Protein AF-A0A5N5MSX7-F1 (afdb_monomer_lite)

Structure (mmCIF, N/CA/C/O backbone):
data_AF-A0A5N5MSX7-F1
#
_entry.id   AF-A0A5N5MSX7-F1
#
loop_
_atom_site.group_PDB
_atom_site.id
_atom_site.type_symbol
_atom_site.label_atom_id
_atom_site.label_alt_id
_atom_site.label_comp_id
_atom_site.label_asym_id
_atom_site.label_entity_id
_atom_site.label_seq_id
_atom_site.pdbx_PDB_ins_code
_atom_site.Cartn_x
_atom_site.Cartn_y
_atom_site.Cartn_z
_atom_site.occupancy
_atom_site.B_iso_or_equiv
_atom_site.auth_seq_id
_atom_site.auth_comp_id
_atom_site.auth_asym_id
_atom_site.auth_atom_id
_atom_site.pdbx_PDB_model_num
ATOM 1 N N . MET A 1 1 ? 14.588 5.634 -52.861 1.00 41.75 1 MET A N 1
ATOM 2 C CA . MET A 1 1 ? 14.043 6.427 -51.733 1.00 41.75 1 MET A CA 1
ATOM 3 C C . MET A 1 1 ? 14.265 5.762 -50.364 1.00 41.75 1 MET A C 1
ATOM 5 O O . MET A 1 1 ? 13.931 6.377 -49.368 1.00 41.75 1 MET A O 1
ATOM 9 N N . GLU A 1 2 ? 14.930 4.602 -50.264 1.00 46.69 2 GLU A N 1
ATOM 10 C CA . GLU A 1 2 ? 15.042 3.827 -49.005 1.00 46.69 2 GLU A CA 1
ATOM 11 C C . GLU A 1 2 ? 16.166 4.261 -48.038 1.00 46.69 2 GLU A C 1
ATOM 13 O O . GLU A 1 2 ? 16.243 3.784 -46.911 1.00 46.69 2 GLU A O 1
ATOM 18 N N . GLY A 1 3 ? 17.050 5.185 -48.434 1.00 46.41 3 GLY A N 1
ATOM 19 C CA . GLY A 1 3 ? 18.200 5.587 -47.606 1.00 46.41 3 GLY A CA 1
ATOM 20 C C . GLY A 1 3 ? 17.884 6.555 -46.455 1.00 46.41 3 GLY A C 1
ATOM 21 O O . GLY A 1 3 ? 18.676 6.658 -45.520 1.00 46.41 3 GLY A O 1
ATOM 22 N N . ARG A 1 4 ? 16.746 7.268 -46.500 1.00 47.47 4 ARG A N 1
ATOM 23 C CA . ARG A 1 4 ? 16.351 8.230 -45.447 1.00 47.47 4 ARG A CA 1
ATOM 24 C C . ARG A 1 4 ? 15.625 7.564 -44.273 1.00 47.47 4 ARG A C 1
ATOM 26 O O . ARG A 1 4 ? 15.753 8.042 -43.150 1.00 47.47 4 ARG A O 1
ATOM 33 N N . ASP A 1 5 ? 14.957 6.434 -44.499 1.00 51.75 5 ASP A N 1
ATOM 34 C CA . ASP A 1 5 ? 14.186 5.736 -43.460 1.00 51.75 5 ASP A CA 1
ATOM 35 C C . ASP A 1 5 ? 15.074 5.030 -42.423 1.00 51.75 5 ASP A C 1
ATOM 37 O O . ASP A 1 5 ? 14.766 5.020 -41.230 1.00 51.75 5 ASP A O 1
ATOM 41 N N . VAL A 1 6 ? 16.236 4.516 -42.839 1.00 53.78 6 VAL A N 1
ATOM 42 C CA . VAL A 1 6 ? 17.164 3.789 -41.947 1.00 53.78 6 VAL A CA 1
ATOM 43 C C . VAL A 1 6 ? 17.894 4.728 -40.973 1.00 53.78 6 VAL A C 1
ATOM 45 O O . VAL A 1 6 ? 18.246 4.328 -39.864 1.00 53.78 6 VAL A O 1
ATOM 48 N N . LEU A 1 7 ? 18.096 5.994 -41.355 1.00 51.59 7 LEU A N 1
ATOM 49 C CA . LEU A 1 7 ? 18.706 7.017 -40.494 1.00 51.59 7 LEU A CA 1
ATOM 50 C C . LEU A 1 7 ? 17.695 7.678 -39.545 1.00 51.59 7 LEU A C 1
ATOM 52 O O . LEU A 1 7 ? 18.095 8.154 -38.483 1.00 51.59 7 LEU A O 1
ATOM 56 N N . ASN A 1 8 ? 16.402 7.664 -39.883 1.00 57.94 8 ASN A N 1
ATOM 57 C CA . ASN A 1 8 ? 15.353 8.257 -39.052 1.00 57.94 8 ASN A CA 1
ATOM 58 C C . ASN A 1 8 ? 14.869 7.305 -37.936 1.00 57.94 8 ASN A C 1
ATOM 60 O O . ASN A 1 8 ? 14.510 7.748 -36.847 1.00 57.94 8 ASN A O 1
ATOM 64 N N . GLN A 1 9 ? 14.950 5.984 -38.143 1.00 64.31 9 GLN A N 1
ATOM 65 C CA . GLN A 1 9 ? 14.624 4.969 -37.127 1.00 64.31 9 GLN A CA 1
ATOM 66 C C . GLN A 1 9 ? 15.346 5.120 -35.770 1.00 64.31 9 GLN A C 1
ATOM 68 O O . GLN A 1 9 ? 14.672 5.063 -34.737 1.00 64.31 9 GLN A O 1
ATOM 73 N N . PRO A 1 10 ? 16.680 5.314 -35.696 1.00 66.25 10 PRO A N 1
ATOM 74 C CA . PRO A 1 10 ? 17.360 5.449 -34.411 1.00 66.25 10 PRO A CA 1
ATOM 75 C C . PRO A 1 10 ? 16.947 6.725 -33.662 1.00 66.25 10 PRO A C 1
ATOM 77 O O . PRO A 1 10 ? 16.792 6.678 -32.444 1.00 66.25 10 PRO A O 1
ATOM 80 N N . ALA A 1 11 ? 16.703 7.836 -34.363 1.00 69.12 11 ALA A N 1
ATOM 81 C CA . ALA A 1 11 ? 16.241 9.084 -33.750 1.00 69.12 11 ALA A CA 1
ATOM 82 C C . ALA A 1 11 ? 14.823 8.949 -33.165 1.00 69.12 11 ALA A C 1
ATOM 84 O O . ALA A 1 11 ? 14.576 9.363 -32.030 1.00 69.12 11 ALA A O 1
ATOM 85 N N . VAL A 1 12 ? 13.922 8.279 -33.889 1.00 77.06 12 VAL A N 1
ATOM 86 C CA . VAL A 1 12 ? 12.564 7.953 -33.417 1.00 77.06 12 VAL A CA 1
ATOM 87 C C . VAL A 1 12 ? 12.601 6.998 -32.212 1.00 77.06 12 VAL A C 1
ATOM 89 O O . VAL A 1 12 ? 11.857 7.164 -31.252 1.00 77.06 12 VAL A O 1
ATOM 92 N N . SER A 1 13 ? 13.515 6.023 -32.195 1.00 76.00 13 SER A N 1
ATOM 93 C CA . SER A 1 13 ? 13.635 5.090 -31.061 1.00 76.00 13 SER A CA 1
ATOM 94 C C . SER A 1 13 ? 14.196 5.731 -29.780 1.00 76.00 13 SER A C 1
ATOM 96 O O . SER A 1 13 ? 13.812 5.347 -28.677 1.00 76.00 13 SER A O 1
ATOM 98 N N . VAL A 1 14 ? 15.077 6.730 -29.909 1.00 80.31 14 VAL A N 1
ATOM 99 C CA . VAL A 1 14 ? 15.636 7.478 -28.768 1.00 80.31 14 VAL A CA 1
ATOM 100 C C . VAL A 1 14 ? 14.602 8.438 -28.181 1.00 80.31 14 VAL A C 1
ATOM 102 O O . VAL A 1 14 ? 14.482 8.527 -26.962 1.00 80.31 14 VAL A O 1
ATOM 105 N N . THR A 1 15 ? 13.840 9.128 -29.031 1.00 84.19 15 THR A N 1
ATOM 106 C CA . THR A 1 15 ? 12.755 10.026 -28.599 1.00 84.19 15 THR A CA 1
ATOM 107 C C . THR A 1 15 ? 11.649 9.251 -27.885 1.00 84.19 15 THR A C 1
ATOM 109 O O . THR A 1 15 ? 11.321 9.592 -26.751 1.00 84.19 15 THR A O 1
ATOM 112 N N . ALA A 1 16 ? 11.202 8.122 -28.442 1.00 83.56 16 ALA A N 1
ATOM 113 C CA . ALA A 1 16 ? 10.238 7.235 -27.785 1.00 83.56 16 ALA A CA 1
ATOM 114 C C . ALA A 1 16 ? 10.737 6.690 -26.429 1.00 83.56 16 ALA A C 1
ATOM 116 O O . ALA A 1 16 ? 9.965 6.548 -25.480 1.00 83.56 16 ALA A O 1
ATOM 117 N N . PHE A 1 17 ? 12.036 6.387 -26.302 1.00 85.75 17 PHE A N 1
ATOM 118 C CA . PHE A 1 17 ? 12.619 5.987 -25.018 1.00 85.75 17 PHE A CA 1
ATOM 119 C C . PHE A 1 17 ? 12.647 7.145 -24.010 1.00 85.75 17 PHE A C 1
ATOM 121 O O . PHE A 1 17 ? 12.367 6.934 -22.833 1.00 85.75 17 PHE A O 1
ATOM 128 N N . SER A 1 18 ? 12.948 8.365 -24.460 1.00 87.44 18 SER A N 1
ATOM 129 C CA . SER A 1 18 ? 12.928 9.561 -23.612 1.00 87.44 18 SER A CA 1
ATOM 130 C C . SER A 1 18 ? 11.527 9.852 -23.067 1.00 87.44 18 SER A C 1
ATOM 132 O O . SER A 1 18 ? 11.376 10.075 -21.868 1.00 87.44 18 SER A O 1
ATOM 134 N N . GLU A 1 19 ? 10.500 9.793 -23.919 1.00 88.50 19 GLU A N 1
ATOM 135 C CA . GLU A 1 19 ? 9.095 9.963 -23.518 1.00 88.50 19 GLU A CA 1
ATOM 136 C C . GLU A 1 19 ? 8.666 8.903 -22.495 1.00 88.50 19 GLU A C 1
ATOM 138 O O . GLU A 1 19 ? 8.005 9.206 -21.503 1.00 88.50 19 GLU A O 1
ATOM 143 N N . LEU A 1 20 ? 9.103 7.655 -22.680 1.00 87.44 20 LEU A N 1
ATOM 144 C CA . LEU A 1 20 ? 8.845 6.567 -21.739 1.00 87.44 20 LEU A CA 1
ATOM 145 C C . LEU A 1 20 ? 9.508 6.803 -20.373 1.00 87.44 20 LEU A C 1
ATOM 147 O O . LEU A 1 20 ? 8.877 6.580 -19.339 1.00 87.44 20 LEU A O 1
ATOM 151 N N . VAL A 1 21 ? 10.761 7.265 -20.348 1.00 88.31 21 VAL A N 1
ATOM 152 C CA . VAL A 1 21 ? 11.456 7.604 -19.096 1.00 88.31 21 VAL A CA 1
ATOM 153 C C . VAL A 1 21 ? 10.736 8.743 -18.370 1.00 88.31 21 VAL A C 1
ATOM 155 O O . VAL A 1 21 ? 10.503 8.628 -17.168 1.00 88.31 21 VAL A O 1
ATOM 158 N N . GLN A 1 22 ? 10.309 9.782 -19.091 1.00 89.62 22 GLN A N 1
ATOM 159 C CA . GLN A 1 22 ? 9.522 10.882 -18.521 1.00 89.62 22 GLN A CA 1
ATOM 160 C C . GLN A 1 22 ? 8.168 10.405 -17.974 1.00 89.62 22 GLN A C 1
ATOM 162 O O . GLN A 1 22 ? 7.772 10.787 -16.873 1.00 89.62 22 GLN A O 1
ATOM 167 N N . GLY A 1 23 ? 7.478 9.516 -18.693 1.00 87.38 23 GLY A N 1
ATOM 168 C CA . GLY A 1 23 ? 6.229 8.917 -18.219 1.00 87.38 23 GLY A CA 1
ATOM 169 C C . GLY A 1 23 ? 6.421 8.097 -16.939 1.00 87.38 23 GLY A C 1
ATOM 170 O O . GLY A 1 23 ? 5.603 8.16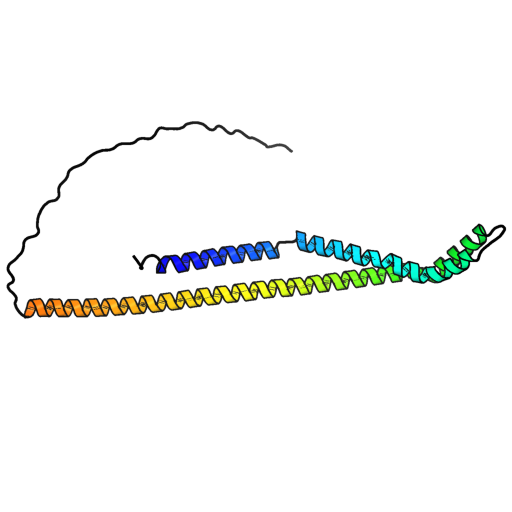4 -16.020 1.00 87.38 23 GLY A O 1
ATOM 171 N N . TYR A 1 24 ? 7.526 7.357 -16.830 1.00 86.44 24 TYR A N 1
ATOM 172 C CA . TYR A 1 24 ? 7.862 6.635 -15.604 1.00 86.44 24 TYR A CA 1
ATOM 173 C C . TYR A 1 24 ? 8.241 7.553 -14.446 1.00 86.44 24 TYR A C 1
ATOM 175 O O . TYR A 1 24 ? 7.882 7.257 -13.306 1.00 86.44 24 TYR A O 1
ATOM 183 N N . GLU A 1 25 ? 8.922 8.662 -14.720 1.00 85.56 25 GLU A N 1
ATOM 184 C CA . GLU A 1 25 ? 9.228 9.681 -13.722 1.00 85.56 25 GLU A CA 1
ATOM 185 C C . GLU A 1 25 ? 7.944 10.288 -13.144 1.00 85.56 25 GLU A C 1
ATOM 187 O O . GLU A 1 25 ? 7.752 10.260 -11.927 1.00 85.56 25 GLU A O 1
ATOM 192 N N . GLN A 1 26 ? 7.005 10.705 -13.998 1.00 85.69 26 GLN A N 1
ATOM 193 C CA . GLN A 1 26 ? 5.687 11.188 -13.567 1.00 85.69 26 GLN A CA 1
ATOM 194 C C . GLN A 1 26 ? 4.921 10.126 -12.767 1.00 85.69 26 GLN A C 1
ATOM 196 O O . GLN A 1 26 ? 4.348 10.416 -11.718 1.00 85.69 26 GLN A O 1
ATOM 201 N N . ALA A 1 27 ? 4.955 8.868 -13.211 1.00 80.81 27 ALA A N 1
ATOM 202 C CA . ALA A 1 27 ? 4.285 7.765 -12.529 1.00 80.81 27 ALA A CA 1
ATOM 203 C C . ALA A 1 27 ? 4.891 7.434 -11.150 1.00 80.81 27 ALA A C 1
ATOM 205 O O . ALA A 1 27 ? 4.187 6.909 -10.281 1.00 80.81 27 ALA A O 1
ATOM 206 N N . LEU A 1 28 ? 6.186 7.699 -10.951 1.00 79.12 28 LEU A N 1
ATOM 207 C CA . LEU A 1 28 ? 6.870 7.582 -9.660 1.00 79.12 28 LEU A CA 1
ATOM 208 C C . LEU A 1 28 ? 6.618 8.798 -8.759 1.00 79.12 28 LEU A C 1
ATOM 210 O O . LEU A 1 28 ? 6.585 8.641 -7.539 1.00 79.12 28 LEU A O 1
ATOM 214 N N . GLN A 1 29 ? 6.409 9.974 -9.352 1.00 83.88 29 GLN A N 1
ATOM 215 C CA . GLN A 1 29 ? 6.079 11.229 -8.671 1.00 83.88 29 GLN A CA 1
ATOM 216 C C . GLN A 1 29 ? 4.580 11.391 -8.366 1.00 83.88 29 GLN A C 1
ATOM 218 O O . GLN A 1 29 ? 4.178 12.418 -7.822 1.00 83.88 29 GLN A O 1
ATOM 223 N N . ASP A 1 30 ? 3.742 10.395 -8.664 1.00 83.31 30 ASP A N 1
ATOM 224 C CA . ASP A 1 30 ? 2.306 10.407 -8.361 1.00 83.31 30 ASP A CA 1
ATOM 225 C C . ASP A 1 30 ? 2.030 10.239 -6.848 1.00 83.31 30 ASP A C 1
ATOM 227 O O . ASP A 1 30 ? 1.498 9.236 -6.356 1.00 83.31 30 ASP A O 1
ATOM 231 N N . PHE A 1 31 ? 2.420 11.258 -6.079 1.00 76.44 31 PHE A N 1
ATOM 232 C CA . PHE A 1 31 ? 2.193 11.371 -4.641 1.00 76.44 31 PHE A CA 1
ATOM 233 C C . PHE A 1 31 ? 0.706 11.481 -4.302 1.00 76.44 31 PHE A C 1
ATOM 235 O O . PHE A 1 31 ? 0.293 11.084 -3.211 1.00 76.44 31 PHE A O 1
ATOM 242 N N . THR A 1 32 ? -0.108 11.989 -5.227 1.00 81.44 32 THR A N 1
ATOM 243 C CA . THR A 1 32 ? -1.555 12.134 -5.053 1.00 81.44 32 THR A CA 1
ATOM 244 C C . THR A 1 32 ? -2.218 10.771 -4.892 1.00 81.44 32 THR A C 1
ATOM 246 O O . THR A 1 32 ? -3.002 10.565 -3.963 1.00 81.44 32 THR A O 1
ATOM 249 N N . ASN A 1 33 ? -1.853 9.803 -5.732 1.00 85.00 33 ASN A N 1
ATOM 250 C CA . ASN A 1 33 ? -2.354 8.438 -5.627 1.00 85.00 33 ASN A CA 1
ATOM 251 C C . ASN A 1 33 ? -1.901 7.754 -4.327 1.00 85.00 33 ASN A C 1
ATOM 253 O O . ASN A 1 33 ? -2.721 7.189 -3.603 1.00 85.00 33 ASN A O 1
ATOM 257 N N . ILE A 1 34 ? -0.624 7.900 -3.958 1.00 84.06 34 ILE A N 1
ATOM 258 C CA . ILE A 1 34 ? -0.096 7.373 -2.687 1.00 84.06 34 ILE A CA 1
ATOM 259 C C . ILE A 1 34 ? -0.868 7.956 -1.496 1.00 84.06 34 ILE A C 1
ATOM 261 O O . ILE A 1 34 ? -1.2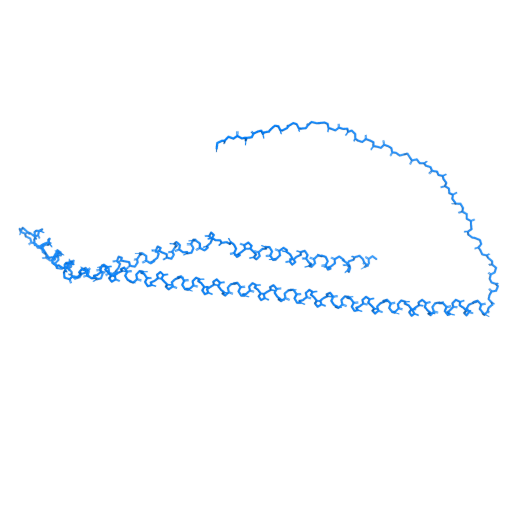95 7.217 -0.607 1.00 84.06 34 ILE A O 1
ATOM 265 N N . LYS A 1 35 ? -1.104 9.270 -1.492 1.00 88.38 35 LYS A N 1
ATOM 266 C CA . LYS A 1 35 ? -1.863 9.959 -0.446 1.00 88.38 35 LYS A CA 1
ATOM 267 C C . LYS A 1 35 ? -3.293 9.429 -0.343 1.00 88.38 35 LYS A C 1
ATOM 269 O O . LYS A 1 35 ? -3.757 9.163 0.765 1.00 88.38 35 LYS A O 1
ATOM 274 N N . ASN A 1 36 ? -3.974 9.229 -1.469 1.00 89.88 36 ASN A N 1
ATOM 275 C CA . ASN A 1 36 ? -5.332 8.684 -1.490 1.00 89.88 36 ASN A CA 1
ATOM 276 C C . ASN A 1 36 ? -5.385 7.256 -0.931 1.00 89.88 36 ASN A C 1
ATOM 278 O O . ASN A 1 36 ? -6.253 6.954 -0.110 1.00 89.88 36 ASN A O 1
ATOM 282 N N . ILE A 1 37 ? -4.419 6.407 -1.301 1.00 87.56 37 ILE A N 1
ATOM 283 C CA . ILE A 1 37 ? -4.288 5.045 -0.764 1.00 87.56 37 ILE A CA 1
ATOM 284 C C . ILE A 1 37 ? -4.094 5.085 0.755 1.00 87.56 37 ILE A C 1
ATOM 286 O O . ILE A 1 37 ? -4.768 4.354 1.478 1.00 87.56 37 ILE A O 1
ATOM 290 N N . VAL A 1 38 ? -3.207 5.949 1.258 1.00 89.56 38 VAL A N 1
ATOM 291 C CA . VAL A 1 38 ? -2.962 6.094 2.703 1.00 89.56 38 VAL A CA 1
ATOM 292 C C . VAL A 1 38 ? -4.220 6.561 3.435 1.00 89.56 38 VAL A C 1
ATOM 294 O O . VAL A 1 38 ? -4.562 5.985 4.466 1.00 89.56 38 VAL A O 1
ATOM 297 N N . LEU A 1 39 ? -4.930 7.562 2.909 1.00 91.50 39 LEU A N 1
ATOM 298 C CA . LEU A 1 39 ? -6.141 8.096 3.537 1.00 91.50 39 LEU A CA 1
ATOM 299 C C . LEU A 1 39 ? -7.260 7.056 3.621 1.00 91.50 39 LEU A C 1
ATOM 301 O O . LEU A 1 39 ? -7.893 6.923 4.671 1.00 91.50 39 LEU A O 1
ATOM 305 N N . GLU A 1 40 ? -7.505 6.299 2.551 1.00 91.00 40 GLU A N 1
ATOM 306 C CA . GLU A 1 40 ? -8.556 5.279 2.573 1.00 91.00 40 GLU A CA 1
ATOM 307 C C . GLU A 1 40 ? -8.208 4.135 3.530 1.00 91.00 40 GLU A C 1
ATOM 309 O O . GLU A 1 40 ? -9.045 3.690 4.318 1.00 91.00 40 GLU A O 1
ATOM 314 N N . ASN A 1 41 ? -6.940 3.737 3.552 1.00 88.50 41 ASN A N 1
ATOM 315 C CA . ASN A 1 41 ? -6.424 2.753 4.492 1.00 88.50 41 ASN A CA 1
ATOM 316 C C . ASN A 1 41 ? -6.549 3.218 5.950 1.00 88.50 41 ASN A C 1
ATOM 318 O O . ASN A 1 41 ? -7.026 2.466 6.800 1.00 88.50 41 ASN A O 1
ATOM 322 N N . GLN A 1 42 ? -6.201 4.471 6.255 1.00 89.94 42 GLN A N 1
ATOM 323 C CA . GLN A 1 42 ? -6.398 5.050 7.587 1.00 89.94 42 GLN A CA 1
ATOM 324 C C . GLN A 1 42 ? -7.872 5.022 8.001 1.00 89.94 42 GLN A C 1
ATOM 326 O O . GLN A 1 42 ? -8.186 4.577 9.105 1.00 89.94 42 GLN A O 1
ATOM 331 N N . ARG A 1 43 ? -8.792 5.425 7.114 1.00 93.12 43 ARG A N 1
ATOM 332 C CA . ARG A 1 43 ? -10.238 5.335 7.382 1.00 93.12 43 ARG A CA 1
ATOM 333 C C . ARG A 1 43 ? -10.668 3.901 7.666 1.00 93.12 43 ARG A C 1
ATOM 335 O O . ARG A 1 43 ? -11.402 3.671 8.625 1.00 93.12 43 ARG A O 1
ATOM 342 N N . ALA A 1 44 ? -10.207 2.942 6.866 1.00 90.62 44 ALA A N 1
ATOM 343 C CA . ALA A 1 44 ? -10.502 1.530 7.072 1.00 90.62 44 ALA A CA 1
ATOM 344 C C . ALA A 1 44 ? -9.984 1.030 8.430 1.00 90.62 44 ALA A C 1
ATOM 346 O O . ALA A 1 44 ? -10.713 0.337 9.138 1.00 90.62 44 ALA A O 1
ATOM 347 N N . ALA A 1 45 ? -8.779 1.435 8.838 1.00 91.25 45 ALA A N 1
ATOM 348 C CA . ALA A 1 45 ? -8.243 1.106 10.154 1.00 91.25 45 ALA A CA 1
ATOM 349 C C . ALA A 1 45 ? -9.077 1.735 11.282 1.00 91.25 45 ALA A C 1
ATOM 351 O O . ALA A 1 45 ? -9.436 1.035 12.224 1.00 91.25 45 ALA A O 1
ATOM 352 N N . TYR A 1 46 ? -9.472 3.008 11.176 1.00 91.88 46 TYR A N 1
ATOM 353 C CA . TYR A 1 46 ? -10.319 3.653 12.189 1.00 91.88 46 TYR A CA 1
ATOM 354 C C . TYR A 1 46 ? -11.697 2.996 12.332 1.00 91.88 46 TYR A C 1
ATOM 356 O O . TYR A 1 46 ? -12.217 2.903 13.446 1.00 91.88 46 TYR A O 1
ATOM 364 N N . ARG A 1 47 ? -12.262 2.450 11.244 1.00 94.06 47 ARG A N 1
ATOM 365 C CA . ARG A 1 47 ? -13.513 1.669 11.290 1.00 94.06 47 ARG A CA 1
ATOM 366 C C . ARG A 1 47 ? -13.404 0.399 12.146 1.00 94.06 47 ARG A C 1
ATOM 368 O O . ARG A 1 47 ? -14.437 -0.121 12.552 1.00 94.06 47 ARG A O 1
ATOM 375 N N . LEU A 1 48 ? -12.198 -0.084 12.469 1.00 91.31 48 LEU A N 1
ATOM 376 C CA . LEU A 1 48 ? -11.997 -1.239 13.356 1.00 91.31 48 LEU A CA 1
ATOM 377 C C . LEU A 1 48 ? -12.206 -0.903 14.836 1.00 91.31 48 LEU A C 1
ATOM 379 O O . LEU A 1 48 ? -12.511 -1.792 15.626 1.00 91.31 48 LEU A O 1
ATOM 383 N N . MET A 1 49 ? -12.093 0.366 15.233 1.00 91.81 49 MET A N 1
ATOM 384 C CA . MET A 1 49 ? -12.188 0.747 16.644 1.00 91.81 49 MET A CA 1
ATOM 385 C C . MET A 1 49 ? -13.575 0.442 17.233 1.00 91.81 49 MET A C 1
ATOM 387 O O . MET A 1 49 ? -13.688 -0.144 18.311 1.00 91.81 49 MET A O 1
ATOM 391 N N . GLN A 1 50 ? -14.636 0.787 16.501 1.00 92.38 50 GLN A N 1
ATOM 392 C CA . GLN A 1 50 ? -16.018 0.577 16.930 1.00 92.38 50 GLN A CA 1
ATOM 393 C C . GLN A 1 50 ? -16.379 -0.903 17.157 1.00 92.38 50 GLN A C 1
ATOM 395 O O . GLN A 1 50 ? -16.886 -1.201 18.238 1.00 92.38 50 GLN A O 1
ATOM 400 N N . PRO A 1 51 ? -16.131 -1.851 16.229 1.00 94.00 51 PRO A N 1
ATOM 401 C CA . PRO A 1 51 ? -16.464 -3.256 16.457 1.00 94.00 51 PRO A CA 1
ATOM 402 C C . PRO A 1 51 ? -15.674 -3.879 17.617 1.00 94.00 51 PRO A C 1
ATOM 404 O O . PRO A 1 51 ? -16.215 -4.730 18.322 1.00 94.00 51 PRO A O 1
ATOM 407 N N . ILE A 1 52 ? -14.438 -3.433 17.876 1.00 91.75 52 ILE A N 1
ATOM 408 C CA . ILE A 1 52 ? -13.647 -3.901 19.026 1.00 91.75 52 ILE A CA 1
ATOM 409 C C . ILE A 1 52 ? -14.304 -3.469 20.341 1.00 91.75 52 ILE A C 1
ATOM 411 O O . ILE A 1 52 ? -14.523 -4.293 21.227 1.00 91.75 52 ILE A O 1
ATOM 415 N N . ILE A 1 53 ? -14.666 -2.189 20.457 1.00 92.94 53 ILE A N 1
ATOM 416 C CA . ILE A 1 53 ? -15.328 -1.659 21.657 1.00 92.94 53 ILE A CA 1
ATOM 417 C C . ILE A 1 53 ? -16.716 -2.288 21.820 1.00 92.94 53 ILE A C 1
ATOM 419 O O . ILE A 1 53 ? -17.079 -2.713 22.916 1.00 92.94 53 ILE A O 1
ATOM 423 N N . ALA A 1 54 ? -17.479 -2.411 20.730 1.00 93.75 54 ALA A N 1
ATOM 424 C CA . ALA A 1 54 ? -18.809 -3.012 20.740 1.00 93.75 54 ALA A CA 1
ATOM 425 C C . ALA A 1 54 ? -18.781 -4.468 21.221 1.00 93.75 54 ALA A C 1
ATOM 427 O O . ALA A 1 54 ? -19.653 -4.872 21.987 1.00 93.75 54 ALA A O 1
ATOM 428 N N . ARG A 1 55 ? -17.759 -5.245 20.841 1.00 93.38 55 ARG A N 1
ATOM 429 C CA . ARG A 1 55 ? -17.580 -6.622 21.319 1.00 93.38 55 ARG A CA 1
ATOM 430 C C . ARG A 1 55 ? -17.409 -6.685 22.838 1.00 93.38 55 ARG A C 1
ATOM 432 O O . ARG A 1 55 ? -18.017 -7.539 23.476 1.00 93.38 55 ARG A O 1
ATOM 439 N N . THR A 1 56 ? -16.631 -5.771 23.414 1.00 93.50 56 THR A N 1
ATOM 440 C CA . THR A 1 56 ? -16.410 -5.694 24.870 1.00 93.50 56 THR A CA 1
ATOM 441 C C . THR A 1 56 ? -17.634 -5.160 25.620 1.00 93.50 56 THR A C 1
ATOM 443 O O . THR A 1 56 ? -17.914 -5.571 26.745 1.00 93.50 56 THR A O 1
ATOM 446 N N . MET A 1 57 ? -18.395 -4.261 24.997 1.00 94.00 57 MET A N 1
ATOM 447 C CA . MET A 1 57 ? -19.602 -3.663 25.580 1.00 94.00 57 MET A CA 1
ATOM 448 C C . MET A 1 57 ? -20.862 -4.525 25.402 1.00 94.00 57 MET A C 1
ATOM 450 O O . MET A 1 57 ? -21.836 -4.343 26.129 1.00 94.00 57 MET A O 1
ATOM 454 N N . GLY A 1 58 ? -20.860 -5.476 24.465 1.00 94.38 58 GLY A N 1
ATOM 455 C CA . GLY A 1 58 ? -22.004 -6.331 24.133 1.00 94.38 58 GLY A CA 1
ATOM 456 C C . GLY A 1 58 ? -22.698 -6.984 25.339 1.00 94.38 58 GLY A C 1
ATOM 457 O O . GLY A 1 58 ? -23.919 -6.853 25.456 1.00 94.38 58 GLY A O 1
ATOM 458 N N . PRO A 1 59 ? -21.965 -7.636 26.264 1.00 93.38 59 PRO A N 1
ATOM 459 C CA . PRO A 1 59 ? -22.562 -8.258 27.449 1.00 93.38 59 PRO A CA 1
ATOM 460 C C . PRO A 1 59 ? -23.299 -7.259 28.351 1.00 93.38 59 PRO A C 1
ATOM 462 O O . PRO A 1 59 ? -24.420 -7.520 28.788 1.00 93.38 59 PRO A O 1
ATOM 465 N N . LEU A 1 60 ? -22.718 -6.074 28.557 1.00 95.62 60 LEU A N 1
ATOM 466 C CA . LEU A 1 60 ? -23.315 -5.015 29.369 1.00 95.62 60 LEU A CA 1
ATOM 467 C C . LEU A 1 60 ? -24.639 -4.528 28.774 1.00 95.62 60 LEU A C 1
ATOM 469 O O . LEU A 1 60 ? -25.592 -4.292 29.518 1.00 95.62 60 LEU A O 1
ATOM 473 N N . TYR A 1 61 ? -24.730 -4.386 27.449 1.00 94.88 61 TYR A N 1
ATOM 474 C CA . TYR A 1 61 ? -25.983 -3.973 26.813 1.00 94.88 61 TYR A CA 1
ATOM 475 C C . TYR A 1 61 ? -27.116 -4.969 27.079 1.00 94.88 61 TYR A C 1
ATOM 477 O O . TYR A 1 61 ? -28.245 -4.540 27.316 1.00 94.88 61 TYR A O 1
ATOM 485 N N . GLN A 1 62 ? -26.830 -6.275 27.127 1.00 93.75 62 GLN A N 1
ATOM 486 C CA . GLN A 1 62 ? -27.837 -7.275 27.493 1.00 93.75 62 GLN A CA 1
ATOM 487 C C . GLN A 1 62 ? -28.294 -7.135 28.947 1.00 93.75 62 GLN A C 1
ATOM 489 O O . GLN A 1 62 ? -29.487 -7.233 29.229 1.00 93.75 62 GLN A O 1
ATOM 494 N N . GLU A 1 63 ? -27.370 -6.882 29.875 1.00 93.38 63 GLU A N 1
ATOM 495 C CA . GLU A 1 63 ? -27.721 -6.635 31.276 1.00 93.38 63 GLU A CA 1
ATOM 496 C C . GLU A 1 63 ? -28.539 -5.355 31.455 1.00 93.38 63 GLU A C 1
ATOM 498 O O . GLU A 1 63 ? -29.464 -5.327 32.266 1.00 93.38 63 GLU A O 1
ATOM 503 N N . CYS A 1 64 ? -28.221 -4.307 30.694 1.00 94.62 64 CYS A N 1
ATOM 504 C CA . CYS A 1 64 ? -28.966 -3.052 30.718 1.00 94.62 64 CYS A CA 1
ATOM 505 C C . CYS A 1 64 ? -30.363 -3.211 30.108 1.00 94.62 64 CYS A C 1
ATOM 507 O O . CYS A 1 64 ? -31.312 -2.631 30.621 1.00 94.62 64 CYS A O 1
ATOM 509 N N . ALA A 1 65 ? -30.512 -4.024 29.059 1.00 95.25 65 ALA A N 1
ATOM 510 C CA . ALA A 1 65 ? -31.806 -4.291 28.430 1.00 95.25 65 ALA A CA 1
ATOM 511 C C . ALA A 1 65 ? -32.786 -5.034 29.357 1.00 95.25 65 ALA A C 1
ATOM 513 O O . ALA A 1 65 ? -33.999 -4.897 29.212 1.00 95.25 65 ALA A O 1
ATOM 514 N N . ARG A 1 66 ? -32.273 -5.808 30.323 1.00 94.25 66 ARG A N 1
ATOM 515 C CA . ARG A 1 66 ? -33.082 -6.529 31.322 1.00 94.25 66 ARG A CA 1
ATOM 516 C C . ARG A 1 66 ? -33.496 -5.661 32.518 1.00 94.25 66 ARG A C 1
ATOM 518 O O . ARG A 1 66 ? -34.304 -6.101 33.330 1.00 94.25 66 ARG A O 1
ATOM 525 N N . GLU A 1 67 ? -32.951 -4.453 32.664 1.00 95.06 67 GLU A N 1
ATOM 526 C CA . GLU A 1 67 ? -33.261 -3.564 33.789 1.00 95.06 67 GLU A CA 1
ATOM 527 C C . GLU A 1 67 ? -34.618 -2.875 33.621 1.00 95.06 67 GLU A C 1
ATOM 529 O O . GLU A 1 67 ? -34.859 -2.166 32.646 1.00 95.06 67 GLU A O 1
ATOM 534 N N . GLN A 1 68 ? -35.499 -3.027 34.613 1.00 93.81 68 GLN A N 1
ATOM 535 C CA . GLN A 1 68 ? -36.842 -2.438 34.610 1.00 93.81 68 GLN A CA 1
ATOM 536 C C . GLN A 1 68 ? -37.233 -1.887 35.993 1.00 93.81 68 GLN A C 1
ATOM 538 O O . GLN A 1 68 ? -36.606 -2.182 37.014 1.00 93.81 68 GLN A O 1
ATOM 543 N N . GLY A 1 69 ? -38.270 -1.047 36.031 1.00 94.62 69 GLY A N 1
ATOM 544 C CA . GLY A 1 69 ? -38.840 -0.489 37.261 1.00 94.62 69 GLY A CA 1
ATOM 545 C C . GLY A 1 69 ? -38.162 0.783 37.784 1.00 94.62 69 GLY A C 1
ATOM 546 O O . GLY A 1 69 ? -37.298 1.385 37.143 1.00 94.62 69 GLY A O 1
ATOM 547 N N . ASN A 1 70 ? -38.572 1.213 38.980 1.00 93.50 70 ASN A N 1
ATOM 548 C CA . ASN A 1 70 ? -38.129 2.477 39.571 1.00 93.50 70 ASN A CA 1
ATOM 549 C C . ASN A 1 70 ? -36.606 2.521 39.753 1.00 93.50 70 ASN A C 1
ATOM 551 O O . ASN A 1 70 ? -35.987 1.554 40.200 1.00 93.50 70 ASN A O 1
ATOM 555 N N . ARG A 1 71 ? -36.003 3.677 39.444 1.00 94.62 71 ARG A N 1
ATOM 556 C CA . ARG A 1 71 ? -34.548 3.925 39.511 1.00 94.62 71 ARG A CA 1
ATOM 557 C C . ARG A 1 71 ? -33.695 3.058 38.564 1.00 94.62 71 ARG A C 1
ATOM 559 O O . ARG A 1 71 ? -32.478 3.011 38.755 1.00 94.62 71 ARG A O 1
ATOM 566 N N . SER A 1 72 ? -34.281 2.424 37.543 1.00 94.88 72 SER A N 1
ATOM 567 C CA . SER A 1 72 ? -33.552 1.651 36.518 1.00 94.88 72 SER A CA 1
ATOM 568 C C . SER A 1 72 ? -32.397 2.441 35.900 1.00 94.88 72 SER A C 1
ATOM 570 O O . SER A 1 72 ? -31.280 1.939 35.837 1.00 94.88 72 SER A O 1
ATOM 572 N N . PHE A 1 73 ? -32.613 3.721 35.581 1.00 95.00 73 PHE A N 1
ATOM 573 C CA . PHE A 1 73 ? -31.571 4.611 35.063 1.00 95.00 73 PHE A CA 1
ATOM 574 C C . PHE A 1 73 ? -30.330 4.679 35.965 1.00 95.00 73 PHE A C 1
ATOM 576 O O . PHE A 1 73 ? -29.205 4.563 35.483 1.00 95.00 73 PHE A O 1
ATOM 583 N N . LYS A 1 74 ? -30.511 4.823 37.288 1.00 96.31 74 LYS A N 1
ATOM 584 C CA . LYS A 1 74 ? -29.387 4.893 38.236 1.00 96.31 74 LYS A CA 1
ATOM 585 C C . LYS A 1 74 ? -28.613 3.574 38.259 1.00 96.31 74 LYS A C 1
ATOM 587 O O . LYS A 1 74 ? -27.387 3.604 38.261 1.00 96.31 74 LYS A O 1
ATOM 592 N N . ARG A 1 75 ? -29.315 2.435 38.234 1.00 96.00 75 ARG A N 1
ATOM 593 C CA . ARG A 1 75 ? -28.686 1.103 38.212 1.00 96.00 75 ARG A CA 1
ATOM 594 C C . ARG A 1 75 ? -27.923 0.861 36.913 1.00 96.00 75 ARG A C 1
ATOM 596 O O . ARG A 1 75 ? -26.760 0.479 36.975 1.00 96.00 75 ARG A O 1
ATOM 603 N N . ILE A 1 76 ? -28.534 1.162 35.765 1.00 95.81 76 ILE A N 1
ATOM 604 C CA . ILE A 1 76 ? -27.892 1.092 34.444 1.00 95.81 76 ILE A CA 1
ATOM 605 C C . ILE A 1 76 ? -26.628 1.953 34.436 1.00 95.81 76 ILE A C 1
ATOM 607 O O . ILE A 1 76 ? -25.555 1.460 34.105 1.00 95.81 76 ILE A O 1
ATOM 611 N N . LYS A 1 77 ? -26.720 3.214 34.879 1.00 96.62 77 LYS A N 1
ATOM 612 C CA . LYS A 1 77 ? -25.568 4.121 34.954 1.00 96.62 77 LYS A CA 1
ATOM 613 C C . LYS A 1 77 ? -24.435 3.541 35.806 1.00 96.62 77 LYS A C 1
ATOM 615 O O . LYS A 1 77 ? -23.283 3.580 35.383 1.00 96.62 77 LYS A O 1
ATOM 620 N N . THR A 1 78 ? -24.744 2.993 36.981 1.00 96.12 78 THR A N 1
ATOM 621 C CA . THR A 1 78 ? -23.741 2.353 37.844 1.00 96.12 78 THR A CA 1
ATOM 622 C C . THR A 1 78 ? -23.092 1.148 37.162 1.00 96.12 78 THR A C 1
ATOM 624 O O . THR A 1 78 ? -21.865 1.070 37.155 1.00 96.12 78 THR A O 1
ATOM 627 N N . LYS A 1 79 ? -23.879 0.262 36.533 1.00 95.75 79 LYS A N 1
ATOM 628 C CA . LYS A 1 79 ? -23.353 -0.899 35.795 1.00 95.75 79 LYS A CA 1
ATOM 629 C C . LYS A 1 79 ? -22.437 -0.479 34.651 1.00 95.75 79 LYS A C 1
ATOM 631 O O . LYS A 1 79 ? -21.343 -1.014 34.525 1.00 95.75 79 LYS A O 1
ATOM 636 N N . VAL A 1 80 ? -22.844 0.517 33.862 1.00 95.06 80 VAL A N 1
ATOM 637 C CA . VAL A 1 80 ? -22.032 1.041 32.755 1.00 95.06 80 VAL A CA 1
ATOM 638 C C . VAL A 1 80 ? -20.706 1.597 33.267 1.00 95.06 80 VAL A C 1
ATOM 640 O O . VAL A 1 80 ? -19.657 1.232 32.743 1.00 95.06 80 VAL A O 1
ATOM 643 N N . HIS A 1 81 ? -20.724 2.431 34.311 1.00 95.56 81 HIS A N 1
ATOM 644 C CA . HIS A 1 81 ? -19.490 2.975 34.885 1.00 95.56 81 HIS A CA 1
ATOM 645 C C . HIS A 1 81 ? -18.562 1.881 35.415 1.00 95.56 81 HIS A C 1
ATOM 647 O O . HIS A 1 81 ? -17.365 1.921 35.141 1.00 95.56 81 HIS A O 1
ATOM 653 N N . GLN A 1 82 ? -19.104 0.901 36.140 1.00 95.19 82 GLN A N 1
ATOM 654 C CA . GLN A 1 82 ? -18.322 -0.209 36.675 1.00 95.19 82 GLN A CA 1
ATOM 655 C C . GLN A 1 82 ? -17.720 -1.068 35.556 1.00 95.19 82 GLN A C 1
ATOM 657 O O . GLN A 1 82 ? -16.545 -1.418 35.630 1.00 95.19 82 GLN A O 1
ATOM 662 N N . HIS A 1 83 ? -18.493 -1.362 34.508 1.00 95.81 83 HIS A N 1
ATOM 663 C CA . HIS A 1 83 ? -18.047 -2.167 33.369 1.00 95.81 83 HIS A CA 1
ATOM 664 C C . HIS A 1 83 ? -16.962 -1.471 32.552 1.00 95.81 83 HIS A C 1
ATOM 666 O O . HIS A 1 83 ? -15.969 -2.092 32.187 1.00 95.81 83 HIS A O 1
ATOM 672 N N . VAL A 1 84 ? -17.115 -0.171 32.289 1.00 94.62 84 VAL A N 1
ATOM 673 C CA . VAL A 1 84 ? -16.088 0.612 31.586 1.00 94.62 84 VAL A CA 1
ATOM 674 C C . VAL A 1 84 ? -14.824 0.734 32.436 1.00 94.62 84 VAL A C 1
ATOM 676 O O . VAL A 1 84 ? -13.730 0.647 31.890 1.00 94.62 84 VAL A O 1
ATOM 679 N N . ALA A 1 85 ? -14.947 0.888 33.758 1.00 94.25 85 ALA A N 1
ATOM 680 C CA . ALA A 1 85 ? -13.793 0.923 34.653 1.00 94.25 85 ALA A CA 1
ATOM 681 C C . ALA A 1 85 ? -13.048 -0.423 34.689 1.00 94.25 85 ALA A C 1
ATOM 683 O O . ALA A 1 85 ? -11.820 -0.438 34.623 1.00 94.25 85 ALA A O 1
ATOM 684 N N . SER A 1 86 ? -13.767 -1.551 34.735 1.00 93.94 86 SER A N 1
ATOM 685 C CA . SER A 1 86 ? -13.154 -2.888 34.711 1.00 93.94 86 SER A CA 1
ATOM 686 C C . SER A 1 86 ? -12.558 -3.255 33.349 1.00 93.94 86 SER A C 1
ATOM 688 O O . SER A 1 86 ? -11.599 -4.019 33.292 1.00 93.94 86 SER A O 1
ATOM 690 N N . HIS A 1 87 ? -13.069 -2.667 32.263 1.00 93.56 87 HIS A N 1
ATOM 691 C CA . HIS A 1 87 ? -12.589 -2.875 30.894 1.00 93.56 87 HIS A CA 1
ATOM 692 C C . HIS A 1 87 ? -11.915 -1.630 30.307 1.00 93.56 87 HIS A C 1
ATOM 694 O O . HIS A 1 87 ? -11.941 -1.427 29.094 1.00 93.56 87 HIS A O 1
ATOM 700 N N . ALA A 1 88 ? -11.279 -0.791 31.130 1.00 90.25 88 ALA A N 1
ATOM 701 C CA . ALA A 1 88 ? -10.653 0.450 30.661 1.00 90.25 88 ALA A CA 1
ATOM 702 C C . ALA A 1 88 ? -9.607 0.205 29.551 1.00 90.25 88 ALA A C 1
ATOM 704 O O . ALA A 1 88 ? -9.448 1.019 28.640 1.00 90.25 88 ALA A O 1
ATOM 705 N N . SER A 1 89 ? -8.960 -0.966 29.569 1.00 93.25 89 SER A N 1
ATOM 706 C CA . SER A 1 89 ? -8.006 -1.413 28.550 1.00 93.25 89 SER A CA 1
ATOM 707 C C . SER A 1 89 ? -8.625 -1.673 27.171 1.00 93.25 89 SER A C 1
ATOM 709 O O . SER A 1 89 ? -7.878 -1.837 26.206 1.00 93.25 89 SER A O 1
ATOM 711 N N . MET A 1 90 ? -9.956 -1.688 27.021 1.00 92.56 90 MET A N 1
ATOM 712 C CA . MET A 1 90 ? -10.610 -1.917 25.726 1.00 92.56 90 MET A CA 1
ATOM 713 C C . MET A 1 90 ? -10.273 -0.826 24.707 1.00 92.56 90 MET A C 1
ATOM 715 O O . MET A 1 90 ? -10.059 -1.130 23.535 1.00 92.56 90 MET A O 1
ATOM 719 N N . TYR A 1 91 ? -10.155 0.428 25.156 1.00 91.81 91 TYR A N 1
ATOM 720 C CA . TYR A 1 91 ? -9.780 1.549 24.294 1.00 91.81 91 TYR A CA 1
ATOM 721 C C . TYR A 1 91 ? -8.323 1.447 23.860 1.00 91.81 91 TYR A C 1
ATOM 723 O O . TYR A 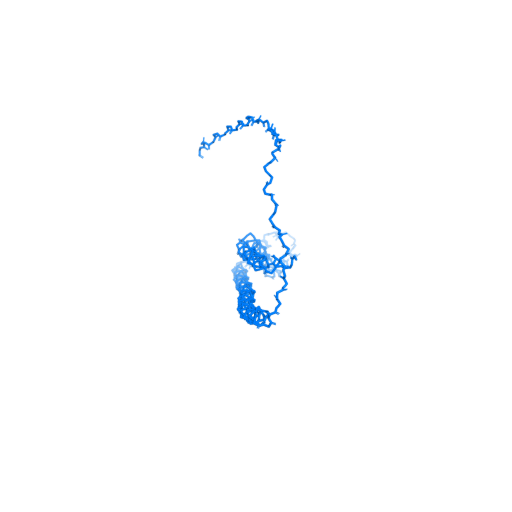1 91 ? -8.021 1.607 22.681 1.00 91.81 91 TYR A O 1
ATOM 731 N N . THR A 1 92 ? -7.429 1.110 24.791 1.00 93.88 92 THR A N 1
ATOM 732 C CA . THR A 1 92 ? -6.012 0.874 24.493 1.00 93.88 92 THR A CA 1
ATOM 733 C C . THR A 1 92 ? -5.843 -0.305 23.540 1.00 93.88 92 THR A C 1
ATOM 735 O O . THR A 1 92 ? -5.089 -0.220 22.580 1.00 93.88 92 THR A O 1
ATOM 738 N N . THR A 1 93 ? -6.595 -1.386 23.745 1.00 92.62 93 THR A N 1
ATOM 739 C CA . THR A 1 93 ? -6.585 -2.560 22.863 1.00 92.62 93 THR A CA 1
ATOM 740 C C . THR A 1 93 ? -7.062 -2.194 21.461 1.00 92.62 93 THR A C 1
ATOM 742 O O . THR A 1 93 ? -6.412 -2.553 20.480 1.00 92.62 93 THR A O 1
ATOM 745 N N . ALA A 1 94 ? -8.155 -1.433 21.353 1.00 92.69 94 ALA A N 1
ATOM 746 C CA . ALA A 1 94 ? -8.660 -0.960 20.071 1.00 92.69 94 ALA A CA 1
ATOM 747 C C . ALA A 1 94 ? -7.652 -0.041 19.362 1.00 92.69 94 ALA A C 1
ATOM 749 O O . ALA A 1 94 ? -7.383 -0.225 18.176 1.00 92.69 94 ALA A O 1
ATOM 750 N N . ALA A 1 95 ? -7.032 0.889 20.093 1.00 93.19 95 ALA A N 1
ATOM 751 C CA . ALA A 1 95 ? -5.998 1.776 19.565 1.00 93.19 95 ALA A CA 1
ATOM 752 C C . ALA A 1 95 ? -4.759 1.002 19.088 1.00 93.19 95 ALA A C 1
ATOM 754 O O . ALA A 1 95 ? -4.248 1.271 18.003 1.00 93.19 95 ALA A O 1
ATOM 755 N N . ASN A 1 96 ? -4.320 -0.006 19.845 1.00 94.00 96 ASN A N 1
ATOM 756 C CA . ASN A 1 96 ? -3.187 -0.851 19.474 1.00 94.00 96 ASN A CA 1
ATOM 757 C C . ASN A 1 96 ? -3.467 -1.652 18.196 1.00 94.00 96 ASN A C 1
ATOM 759 O O . ASN A 1 96 ? -2.588 -1.766 17.345 1.00 94.00 96 ASN A O 1
ATOM 763 N N . GLN A 1 97 ? -4.686 -2.172 18.021 1.00 92.44 97 GLN A N 1
ATOM 764 C CA . GLN A 1 97 ? -5.062 -2.869 16.786 1.00 92.44 97 GLN A CA 1
ATOM 765 C C . GLN A 1 97 ? -5.100 -1.924 15.582 1.00 92.44 97 GLN A C 1
ATOM 767 O O . GLN A 1 97 ? -4.562 -2.258 14.529 1.00 92.44 97 GLN A O 1
ATOM 772 N N . VAL A 1 98 ? -5.664 -0.722 15.743 1.00 92.62 98 VAL A N 1
ATOM 773 C CA . VAL A 1 98 ? -5.644 0.321 14.703 1.00 92.62 98 VAL A CA 1
ATOM 774 C C . VAL A 1 98 ? -4.200 0.681 14.342 1.00 92.62 98 VAL A C 1
ATOM 776 O O . VAL A 1 98 ? -3.856 0.746 13.165 1.00 92.62 98 VAL A O 1
ATOM 779 N N . GLN A 1 99 ? -3.330 0.854 15.339 1.00 92.44 99 GLN A N 1
ATOM 780 C CA . GLN A 1 99 ? -1.918 1.158 15.124 1.00 92.44 99 GLN A CA 1
ATOM 781 C C . GLN A 1 99 ? -1.191 0.020 14.399 1.00 92.44 99 GLN A C 1
ATOM 783 O O . GLN A 1 99 ? -0.437 0.292 13.466 1.00 92.44 99 GLN A O 1
ATOM 788 N N . SER A 1 100 ? -1.414 -1.237 14.805 1.00 93.25 100 SER A N 1
ATOM 789 C CA . SER A 1 100 ? -0.858 -2.411 14.115 1.00 93.25 100 SER A CA 1
ATOM 790 C C . SER A 1 100 ? -1.284 -2.412 12.657 1.00 93.25 100 SER A C 1
ATOM 792 O O . SER A 1 100 ? -0.443 -2.499 11.766 1.00 93.25 100 SER A O 1
ATOM 794 N N . ARG A 1 101 ? -2.578 -2.185 12.407 1.00 92.06 101 ARG A N 1
ATOM 795 C CA . ARG A 1 101 ? -3.117 -2.163 11.054 1.00 92.06 101 ARG A CA 1
ATOM 796 C C . ARG A 1 101 ? -2.497 -1.056 10.208 1.00 92.06 101 ARG A C 1
ATOM 798 O O . ARG A 1 101 ? -2.149 -1.294 9.059 1.00 92.06 101 ARG A O 1
ATOM 805 N N . ILE A 1 102 ? -2.320 0.142 10.766 1.00 91.06 102 ILE A N 1
ATOM 806 C CA . ILE A 1 102 ? -1.648 1.254 10.075 1.00 91.06 102 ILE A CA 1
ATOM 807 C C . ILE A 1 102 ? -0.201 0.901 9.733 1.00 91.06 102 ILE A C 1
ATOM 809 O O . ILE A 1 102 ? 0.226 1.157 8.611 1.00 91.06 102 ILE A O 1
ATOM 813 N N . LYS A 1 103 ? 0.540 0.279 10.654 1.00 92.62 103 LYS A N 1
ATOM 814 C CA . LYS A 1 103 ? 1.920 -0.157 10.394 1.00 92.62 103 LYS A CA 1
ATOM 815 C C . LYS A 1 103 ? 1.992 -1.205 9.285 1.00 92.62 103 LYS A C 1
ATOM 817 O O . LYS A 1 103 ? 2.793 -1.045 8.372 1.00 92.62 103 LYS A O 1
ATOM 822 N N . GLU A 1 104 ? 1.135 -2.222 9.332 1.00 93.00 104 GLU A N 1
ATOM 823 C CA . GLU A 1 104 ? 1.031 -3.241 8.277 1.00 93.00 104 GLU A CA 1
ATOM 824 C C . GLU A 1 104 ? 0.764 -2.600 6.912 1.00 93.00 104 GLU A C 1
ATOM 826 O O . GLU A 1 104 ? 1.472 -2.876 5.950 1.00 93.00 104 GLU A O 1
ATOM 831 N N . MET A 1 105 ? -0.194 -1.672 6.840 1.00 90.19 105 MET A N 1
ATOM 832 C CA . MET A 1 105 ? -0.538 -0.988 5.590 1.00 90.19 105 MET A CA 1
ATOM 833 C C . MET A 1 105 ? 0.616 -0.136 5.044 1.00 90.19 105 MET A C 1
ATOM 835 O O . MET A 1 105 ? 0.786 -0.046 3.829 1.00 90.19 105 MET A O 1
ATOM 839 N N . LEU A 1 106 ? 1.413 0.492 5.914 1.00 90.00 106 LEU A N 1
ATOM 840 C CA . LEU A 1 106 ? 2.595 1.249 5.493 1.00 90.00 106 LEU A CA 1
ATOM 841 C C . LEU A 1 106 ? 3.696 0.334 4.946 1.00 90.00 106 LEU A C 1
ATOM 843 O O . LEU A 1 106 ? 4.321 0.671 3.940 1.00 90.00 106 LEU A O 1
ATOM 847 N N . GLU A 1 107 ? 3.910 -0.832 5.555 1.00 93.12 107 GLU A N 1
ATOM 848 C CA . GLU A 1 107 ? 4.852 -1.825 5.029 1.00 93.12 107 GLU A CA 1
ATOM 849 C C . GLU A 1 107 ? 4.359 -2.435 3.706 1.00 93.12 107 GLU A C 1
ATOM 851 O O . GLU A 1 107 ? 5.135 -2.567 2.755 1.00 93.12 107 GLU A O 1
ATOM 856 N N . ASP A 1 108 ? 3.062 -2.716 3.574 1.00 90.88 108 ASP A N 1
ATOM 857 C CA . ASP A 1 108 ? 2.461 -3.170 2.314 1.00 90.88 108 ASP A CA 1
ATOM 858 C C . ASP A 1 108 ? 2.627 -2.124 1.202 1.00 90.88 108 ASP A C 1
ATOM 860 O O . ASP A 1 108 ? 3.014 -2.447 0.074 1.00 90.88 108 ASP A O 1
ATOM 864 N N . LEU A 1 109 ? 2.409 -0.846 1.518 1.00 90.06 109 LEU A N 1
ATOM 865 C CA . LEU A 1 109 ? 2.619 0.255 0.581 1.00 90.06 109 LEU A CA 1
ATOM 866 C C . LEU A 1 109 ? 4.089 0.361 0.162 1.00 90.06 109 LEU A C 1
ATOM 868 O O . LEU A 1 109 ? 4.384 0.437 -1.032 1.00 90.06 109 LEU A O 1
ATOM 872 N N . LYS A 1 110 ? 5.017 0.306 1.121 1.00 89.94 110 LYS A N 1
ATOM 873 C CA . LYS A 1 110 ? 6.462 0.348 0.868 1.00 89.94 110 LYS A CA 1
ATOM 874 C C . LYS A 1 110 ? 6.913 -0.809 -0.019 1.00 89.94 110 LYS A C 1
ATOM 876 O O . LYS A 1 110 ? 7.646 -0.601 -0.987 1.00 89.94 110 LYS A O 1
ATOM 881 N N . THR A 1 111 ? 6.471 -2.030 0.274 1.00 92.62 111 THR A N 1
ATOM 882 C CA . THR A 1 111 ? 6.821 -3.208 -0.532 1.00 92.62 111 THR A CA 1
ATOM 883 C C . THR A 1 111 ? 6.205 -3.144 -1.929 1.00 92.62 111 THR A C 1
ATOM 885 O O . THR A 1 111 ? 6.871 -3.493 -2.907 1.00 92.62 111 THR A O 1
ATOM 888 N N . SER A 1 112 ? 4.969 -2.656 -2.056 1.00 89.56 112 SER A N 1
ATOM 889 C CA . SER A 1 112 ? 4.310 -2.419 -3.343 1.00 89.56 112 SER A CA 1
ATOM 890 C C . SER A 1 112 ? 5.059 -1.378 -4.180 1.00 89.56 112 SER A C 1
ATOM 892 O O . SER A 1 112 ? 5.368 -1.628 -5.350 1.00 89.56 112 SER A O 1
ATOM 894 N N . GLN A 1 113 ? 5.444 -0.255 -3.568 1.00 87.12 113 GLN A N 1
ATOM 895 C CA . GLN A 1 113 ? 6.207 0.806 -4.222 1.00 87.12 113 GLN A CA 1
ATOM 896 C C . GLN A 1 113 ? 7.588 0.306 -4.655 1.00 87.12 113 GLN A C 1
ATOM 898 O O . GLN A 1 113 ? 7.957 0.481 -5.812 1.00 87.12 113 GLN A O 1
ATOM 903 N N . ALA A 1 114 ? 8.311 -0.417 -3.795 1.00 89.31 114 ALA A N 1
ATOM 904 C CA . ALA A 1 114 ? 9.600 -1.013 -4.148 1.00 89.31 114 ALA A CA 1
ATOM 905 C C . ALA A 1 114 ? 9.485 -1.994 -5.331 1.00 89.31 114 ALA A C 1
ATOM 907 O O . ALA A 1 114 ? 10.300 -1.961 -6.255 1.00 89.31 114 ALA A O 1
ATOM 908 N N . LYS A 1 115 ? 8.440 -2.837 -5.354 1.00 91.00 115 LYS A N 1
ATOM 909 C CA . LYS A 1 115 ? 8.153 -3.740 -6.484 1.00 91.00 115 LYS A CA 1
ATOM 910 C C . LYS A 1 115 ? 7.815 -2.976 -7.764 1.00 91.00 115 LYS A C 1
ATOM 912 O O . LYS A 1 115 ? 8.171 -3.431 -8.849 1.00 91.00 115 LYS A O 1
ATOM 917 N N . ARG A 1 116 ? 7.100 -1.852 -7.666 1.00 87.50 116 ARG A N 1
ATOM 918 C CA . ARG A 1 116 ? 6.787 -0.988 -8.812 1.00 87.50 116 ARG A CA 1
ATOM 919 C C . ARG A 1 116 ? 8.057 -0.343 -9.363 1.00 87.50 116 ARG A C 1
ATOM 921 O O . ARG A 1 116 ? 8.326 -0.507 -10.546 1.00 87.50 116 ARG A O 1
ATOM 928 N N . SER A 1 117 ? 8.868 0.285 -8.514 1.00 87.06 117 SER A N 1
ATOM 929 C CA . SER A 1 117 ? 10.130 0.916 -8.921 1.00 87.06 117 SER A CA 1
ATOM 930 C C . SER A 1 117 ? 11.100 -0.083 -9.544 1.00 87.06 117 SER A C 1
ATOM 932 O O . SER A 1 117 ? 11.689 0.203 -10.581 1.00 87.06 117 SER A O 1
ATOM 934 N N . LYS A 1 118 ? 11.220 -1.289 -8.970 1.00 90.56 118 LYS A N 1
ATOM 935 C CA . LYS A 1 118 ? 12.048 -2.350 -9.554 1.00 90.56 118 LYS A CA 1
ATOM 936 C C . LYS A 1 118 ? 11.573 -2.741 -10.955 1.00 90.56 118 LYS A C 1
ATOM 938 O O . LYS A 1 118 ? 12.390 -2.823 -11.860 1.00 90.56 118 LYS A O 1
ATOM 943 N N . ARG A 1 119 ? 10.262 -2.932 -11.146 1.00 90.00 119 ARG A N 1
ATOM 944 C CA . ARG A 1 119 ? 9.689 -3.259 -12.463 1.00 90.00 119 ARG A CA 1
ATOM 945 C C . ARG A 1 119 ? 9.954 -2.175 -13.501 1.00 90.00 119 ARG A C 1
ATOM 947 O O . ARG A 1 119 ? 10.309 -2.502 -14.624 1.00 90.00 119 ARG A O 1
ATOM 954 N N . ILE A 1 120 ? 9.815 -0.910 -13.112 1.00 88.56 120 ILE A N 1
ATOM 955 C CA . ILE A 1 120 ? 10.132 0.232 -13.976 1.00 88.56 120 ILE A CA 1
ATOM 956 C C . ILE A 1 120 ? 11.610 0.197 -14.377 1.00 88.56 120 ILE A C 1
ATOM 958 O O . ILE A 1 120 ? 11.933 0.299 -15.555 1.00 88.56 120 ILE A O 1
ATOM 962 N N . LEU A 1 121 ? 12.509 -0.000 -13.412 1.00 89.19 121 LEU A N 1
ATOM 963 C CA . LEU A 1 121 ? 13.945 -0.050 -13.675 1.00 89.19 121 LEU A CA 1
ATOM 964 C C . LEU A 1 121 ? 14.330 -1.232 -14.575 1.00 89.19 121 LEU A C 1
ATOM 966 O O . LEU A 1 121 ? 15.156 -1.071 -15.472 1.00 89.19 121 LEU A O 1
ATOM 970 N N . ASP A 1 122 ? 13.725 -2.400 -14.360 1.00 90.69 122 ASP A N 1
ATOM 971 C CA . ASP A 1 122 ? 13.936 -3.583 -15.195 1.00 90.69 122 ASP A CA 1
ATOM 972 C C . ASP A 1 122 ? 13.440 -3.349 -16.638 1.00 90.69 122 ASP A C 1
ATOM 974 O O . ASP A 1 122 ? 14.150 -3.706 -17.580 1.00 90.69 122 ASP A O 1
ATOM 978 N N . ASP A 1 123 ? 12.290 -2.686 -16.828 1.00 88.25 123 ASP A N 1
ATOM 979 C CA . ASP A 1 123 ? 11.767 -2.331 -18.160 1.00 88.25 123 ASP A CA 1
ATOM 980 C C . ASP A 1 123 ? 12.669 -1.319 -18.881 1.00 88.25 123 ASP A C 1
ATOM 982 O O . ASP A 1 123 ? 13.095 -1.547 -20.016 1.00 88.25 123 ASP A O 1
ATOM 986 N N . VAL A 1 124 ? 13.057 -0.240 -18.189 1.00 88.75 124 VAL A N 1
ATOM 987 C CA . VAL A 1 124 ? 13.980 0.779 -18.716 1.00 88.75 124 VAL A CA 1
ATOM 988 C C . VAL A 1 124 ? 15.314 0.143 -19.110 1.00 88.75 124 VAL A C 1
ATOM 990 O O . VAL A 1 124 ? 15.836 0.408 -20.195 1.00 88.75 124 VAL A O 1
ATOM 993 N N . LYS A 1 125 ? 15.858 -0.746 -18.271 1.00 88.31 125 LYS A N 1
ATOM 994 C CA . LYS A 1 125 ? 17.093 -1.483 -18.564 1.00 88.31 125 LYS A CA 1
ATOM 995 C C . LYS A 1 125 ? 16.938 -2.396 -19.782 1.00 88.31 125 LYS A C 1
ATOM 997 O O . LYS A 1 125 ? 17.865 -2.477 -20.591 1.00 88.31 125 LYS A O 1
ATOM 1002 N N . GLY A 1 126 ? 15.799 -3.078 -19.909 1.00 87.44 126 GLY A N 1
ATOM 1003 C CA . GLY A 1 126 ? 15.468 -3.919 -21.059 1.00 87.44 126 GLY A CA 1
ATOM 1004 C C . GLY A 1 126 ? 15.488 -3.118 -22.359 1.00 87.44 126 GLY A C 1
ATOM 1005 O O . GLY A 1 126 ? 16.298 -3.397 -23.244 1.00 87.44 126 GLY A O 1
ATOM 1006 N N . ARG A 1 127 ? 14.696 -2.044 -22.414 1.00 84.88 127 ARG A N 1
ATOM 1007 C CA . ARG A 1 127 ? 14.588 -1.160 -23.585 1.00 84.88 127 ARG A CA 1
ATOM 1008 C C . ARG A 1 127 ? 15.906 -0.476 -23.938 1.00 84.88 127 ARG A C 1
ATOM 1010 O O . ARG A 1 127 ? 16.288 -0.426 -25.105 1.00 84.88 127 ARG A O 1
ATOM 1017 N N . TYR A 1 128 ? 16.655 -0.005 -22.941 1.00 85.62 128 TYR A N 1
ATOM 1018 C CA . TYR A 1 128 ? 17.980 0.576 -23.167 1.00 85.62 128 TYR A CA 1
ATOM 1019 C C . TYR A 1 128 ? 18.961 -0.447 -23.765 1.00 85.62 128 TYR A C 1
ATOM 1021 O O . TYR A 1 128 ? 19.692 -0.144 -24.709 1.00 85.62 128 TYR A O 1
ATOM 1029 N N . SER A 1 129 ? 18.966 -1.682 -23.252 1.00 86.56 129 SER A N 1
ATOM 1030 C CA . SER A 1 129 ? 19.803 -2.769 -23.777 1.00 86.56 129 SER A CA 1
ATOM 1031 C C . SER A 1 129 ? 19.463 -3.101 -25.232 1.00 86.56 129 SER A C 1
ATOM 1033 O O . SER A 1 129 ? 20.367 -3.280 -26.053 1.00 86.56 129 SER A O 1
ATOM 1035 N N . GLU A 1 130 ? 18.176 -3.138 -25.576 1.00 86.25 130 GLU A N 1
ATOM 1036 C CA . GLU A 1 130 ? 17.700 -3.340 -26.949 1.00 86.25 130 GLU A CA 1
ATOM 1037 C C . GLU A 1 130 ? 18.154 -2.216 -27.883 1.00 86.25 130 GLU A C 1
ATOM 1039 O O . GLU A 1 130 ? 18.726 -2.492 -28.940 1.00 86.25 130 GLU A O 1
ATOM 1044 N N . LEU A 1 131 ? 18.015 -0.960 -27.457 1.00 83.94 131 LEU A N 1
ATOM 1045 C CA . LEU A 1 131 ? 18.460 0.207 -28.217 1.00 83.94 131 LEU A CA 1
ATOM 1046 C C . LEU A 1 131 ? 19.975 0.177 -28.487 1.00 83.94 131 LEU A C 1
ATOM 1048 O O . LEU A 1 131 ? 20.432 0.417 -29.608 1.00 83.94 131 LEU A O 1
ATOM 1052 N N . VAL A 1 132 ? 20.777 -0.169 -27.475 1.00 84.12 132 VAL A N 1
ATOM 1053 C CA . VAL A 1 132 ? 22.236 -0.296 -27.618 1.00 84.12 132 VAL A CA 1
ATOM 1054 C C . VAL A 1 132 ? 22.604 -1.430 -28.577 1.00 84.12 132 VAL A C 1
ATOM 1056 O O . VAL A 1 132 ? 23.515 -1.265 -29.396 1.00 84.12 132 VAL A O 1
ATOM 1059 N N . LYS A 1 133 ? 21.912 -2.575 -28.509 1.00 83.69 133 LYS A N 1
ATOM 1060 C CA . LYS A 1 133 ? 22.111 -3.687 -29.452 1.00 83.69 133 LYS A CA 1
ATOM 1061 C C . LYS A 1 133 ? 21.768 -3.264 -30.880 1.00 83.69 133 LYS A C 1
ATOM 1063 O O . LYS A 1 133 ? 22.594 -3.466 -31.768 1.00 83.69 133 LYS A O 1
ATOM 1068 N N . ALA A 1 134 ? 20.625 -2.610 -31.088 1.00 78.50 134 ALA A N 1
ATOM 1069 C CA . ALA A 1 134 ? 20.205 -2.105 -32.395 1.00 78.50 134 ALA A CA 1
ATOM 1070 C C . ALA A 1 134 ? 21.238 -1.131 -32.989 1.00 78.50 134 ALA A C 1
ATOM 1072 O O . ALA A 1 134 ? 21.650 -1.277 -34.143 1.00 78.50 134 ALA A O 1
ATOM 1073 N N . LYS A 1 135 ? 21.762 -0.204 -32.175 1.00 80.38 135 LYS A N 1
ATOM 1074 C CA . LYS A 1 135 ? 22.817 0.731 -32.598 1.00 80.38 135 LYS A CA 1
ATOM 1075 C C . LYS A 1 135 ? 24.117 0.020 -32.989 1.00 80.38 135 LYS A C 1
ATOM 1077 O O . LYS A 1 135 ? 24.746 0.394 -33.979 1.00 80.38 135 LYS A O 1
ATOM 1082 N N . LYS A 1 136 ? 24.537 -1.005 -32.237 1.00 78.88 136 LYS A N 1
ATOM 1083 C CA . LYS A 1 136 ? 25.736 -1.803 -32.562 1.00 78.88 136 LYS A CA 1
ATOM 1084 C C . LYS A 1 136 ? 25.573 -2.559 -33.882 1.00 78.88 136 LYS A C 1
ATOM 1086 O O . LYS A 1 136 ? 26.489 -2.521 -34.701 1.00 78.88 136 LYS A O 1
ATOM 1091 N N . ILE A 1 137 ? 24.413 -3.181 -34.099 1.00 78.00 137 ILE A N 1
ATOM 1092 C CA . ILE A 1 137 ? 24.090 -3.888 -35.347 1.00 78.00 137 ILE A CA 1
ATOM 1093 C C . ILE A 1 137 ? 24.136 -2.911 -36.526 1.00 78.00 137 ILE A C 1
ATOM 1095 O O . ILE A 1 137 ? 24.867 -3.155 -37.484 1.00 78.00 137 ILE A O 1
ATOM 1099 N N . SER A 1 138 ? 23.468 -1.759 -36.412 1.00 74.75 138 SER A N 1
ATOM 1100 C CA . SER A 1 138 ? 23.485 -0.712 -37.443 1.00 74.75 138 SER A CA 1
ATOM 1101 C C . SER A 1 138 ? 24.908 -0.236 -37.769 1.00 74.75 138 SER A C 1
ATOM 1103 O O . SER A 1 138 ? 25.290 -0.161 -38.938 1.00 74.75 138 SER A O 1
ATOM 1105 N N . LYS A 1 139 ? 25.753 -0.008 -36.750 1.00 79.50 139 LYS A N 1
ATOM 1106 C CA . LYS A 1 139 ? 27.161 0.369 -36.955 1.00 79.50 139 LYS A CA 1
ATOM 1107 C C . LYS A 1 139 ? 27.945 -0.708 -37.715 1.00 79.50 139 LYS A C 1
ATOM 1109 O O . LYS A 1 139 ? 28.702 -0.374 -38.624 1.00 79.50 139 LYS A O 1
ATOM 1114 N N . SER A 1 140 ? 27.776 -1.980 -37.349 1.00 76.75 140 SER A N 1
ATOM 1115 C CA . SER A 1 140 ? 28.461 -3.090 -38.025 1.00 76.75 140 SER A CA 1
ATOM 1116 C C . SER A 1 140 ? 28.019 -3.246 -39.483 1.00 76.75 140 SER A C 1
ATOM 1118 O O . SER A 1 140 ? 28.870 -3.362 -40.360 1.00 76.75 140 SER A O 1
ATOM 1120 N N . LEU A 1 141 ? 26.714 -3.131 -39.754 1.00 77.56 141 LEU A N 1
ATOM 1121 C CA . LEU A 1 141 ? 26.148 -3.219 -41.098 1.00 77.56 141 LEU A CA 1
ATOM 1122 C C . LEU A 1 141 ? 26.670 -2.094 -42.002 1.00 77.56 141 LEU A C 1
ATOM 1124 O O . LEU A 1 141 ? 27.135 -2.346 -43.113 1.00 77.56 141 LEU A O 1
ATOM 1128 N N . ASN A 1 142 ? 26.677 -0.858 -41.499 1.00 77.12 142 ASN A N 1
ATOM 1129 C CA . ASN A 1 142 ? 27.199 0.287 -42.243 1.00 77.12 142 ASN A CA 1
ATOM 1130 C C . ASN A 1 142 ? 28.697 0.143 -42.555 1.00 77.12 142 ASN A C 1
ATOM 1132 O O . ASN A 1 142 ? 29.130 0.500 -43.648 1.00 77.12 142 ASN A O 1
ATOM 1136 N N . SER A 1 143 ? 29.485 -0.437 -41.643 1.00 84.06 143 SER A N 1
ATOM 1137 C CA . SER A 1 143 ? 30.899 -0.735 -41.902 1.00 84.06 143 SER A CA 1
ATOM 1138 C C . SER A 1 143 ? 31.081 -1.800 -42.989 1.00 84.06 143 SER A C 1
ATOM 1140 O O . SER A 1 143 ? 31.954 -1.648 -43.843 1.00 84.06 143 SER A O 1
ATOM 1142 N N . THR A 1 144 ? 30.251 -2.849 -43.000 1.00 83.62 144 THR A N 1
ATOM 1143 C CA . THR A 1 144 ? 30.294 -3.870 -44.061 1.00 83.62 144 THR A CA 1
ATOM 1144 C C . THR A 1 144 ? 29.862 -3.322 -45.418 1.00 83.62 144 THR A C 1
ATOM 1146 O O . THR A 1 144 ? 30.506 -3.620 -46.418 1.00 83.62 144 THR A O 1
ATOM 1149 N N . LEU A 1 145 ? 28.837 -2.463 -45.459 1.00 81.88 145 LEU A N 1
ATOM 1150 C CA . LEU A 1 145 ? 28.408 -1.793 -46.688 1.00 81.88 145 LEU A CA 1
ATOM 1151 C C . LEU A 1 145 ? 29.478 -0.840 -47.228 1.00 81.88 145 LEU A C 1
ATOM 1153 O O . LEU A 1 145 ? 29.669 -0.782 -48.437 1.00 81.88 145 LEU A O 1
ATOM 1157 N N . GLY A 1 146 ? 30.198 -0.129 -46.354 1.00 86.62 146 GLY A N 1
ATOM 1158 C CA . GLY A 1 146 ? 31.338 0.702 -46.755 1.00 86.62 146 GLY A CA 1
ATOM 1159 C C . GLY A 1 146 ? 32.422 -0.114 -47.460 1.00 86.62 146 GLY A C 1
ATOM 1160 O O . GLY A 1 146 ? 32.816 0.222 -48.569 1.00 86.62 146 GLY A O 1
ATOM 1161 N N . ARG A 1 147 ? 32.810 -1.255 -46.876 1.00 87.31 147 ARG A N 1
ATOM 1162 C CA . ARG A 1 147 ? 33.775 -2.180 -47.497 1.00 87.31 147 ARG A CA 1
ATOM 1163 C C . ARG A 1 147 ? 33.292 -2.762 -48.823 1.00 87.31 147 ARG A C 1
ATOM 1165 O O . ARG A 1 147 ? 34.087 -2.923 -49.740 1.00 87.31 147 ARG A O 1
ATOM 1172 N N . LEU A 1 148 ? 32.008 -3.105 -48.926 1.00 87.44 148 LEU A N 1
ATOM 1173 C CA . LEU A 1 148 ? 31.436 -3.606 -50.178 1.00 87.44 148 LEU A CA 1
ATOM 1174 C C . LEU A 1 148 ? 31.454 -2.542 -51.276 1.00 87.44 148 LEU A C 1
ATOM 1176 O O . LEU A 1 148 ? 31.740 -2.881 -52.418 1.00 87.44 148 LEU A O 1
ATOM 1180 N N . ARG A 1 149 ? 31.197 -1.272 -50.938 1.00 89.56 149 ARG A N 1
ATOM 1181 C CA . ARG A 1 149 ? 31.330 -0.160 -51.889 1.00 89.56 149 ARG A CA 1
ATOM 1182 C C . ARG A 1 149 ? 32.768 0.022 -52.346 1.00 89.56 149 ARG A C 1
ATOM 1184 O O . ARG A 1 149 ? 32.988 0.060 -53.541 1.00 89.56 149 ARG A O 1
ATOM 1191 N N . GLU A 1 150 ? 33.735 0.014 -51.430 1.00 91.06 150 GLU A N 1
ATOM 1192 C CA . GLU A 1 150 ? 35.159 0.093 -51.792 1.00 91.06 150 GLU A CA 1
ATOM 1193 C C . GLU A 1 150 ? 35.588 -1.044 -52.735 1.00 91.06 150 GLU A C 1
ATOM 1195 O O . GLU A 1 150 ? 36.348 -0.824 -53.675 1.00 91.06 150 GLU A O 1
ATOM 1200 N N . LEU A 1 151 ? 35.089 -2.264 -52.507 1.00 90.12 151 LEU A N 1
ATOM 1201 C CA . LEU A 1 151 ? 35.324 -3.403 -53.398 1.00 90.12 151 LEU A CA 1
ATOM 1202 C C . LEU A 1 151 ? 34.686 -3.209 -54.777 1.00 90.12 151 LEU A C 1
ATOM 1204 O O . LEU A 1 151 ? 35.317 -3.547 -55.777 1.00 90.12 151 LEU A O 1
ATOM 1208 N N . LEU A 1 152 ? 33.458 -2.685 -54.829 1.00 89.19 152 LEU A N 1
ATOM 1209 C CA . LEU A 1 152 ? 32.778 -2.381 -56.088 1.00 89.19 152 LEU A CA 1
ATOM 1210 C C . LEU A 1 152 ? 33.506 -1.275 -56.857 1.00 89.19 152 LEU A C 1
ATOM 1212 O O . LEU A 1 152 ? 33.830 -1.477 -58.018 1.00 89.19 152 LEU A O 1
ATOM 1216 N N . ASP A 1 153 ? 33.851 -0.170 -56.194 1.00 90.25 153 ASP A N 1
ATOM 1217 C CA . ASP A 1 153 ? 34.589 0.948 -56.789 1.00 90.25 153 ASP A CA 1
ATOM 1218 C C . ASP A 1 153 ? 35.961 0.484 -57.309 1.00 90.25 153 ASP A C 1
ATOM 1220 O O . ASP A 1 153 ? 36.412 0.890 -58.380 1.00 90.25 153 ASP A O 1
ATOM 1224 N N . GLY A 1 154 ? 36.624 -0.419 -56.576 1.00 87.31 154 GLY A N 1
ATOM 1225 C CA . GLY A 1 154 ? 37.864 -1.057 -57.013 1.00 87.31 154 GLY A CA 1
ATOM 1226 C C . GLY A 1 154 ? 37.679 -1.954 -58.241 1.00 87.31 154 GLY A C 1
ATOM 1227 O O . GLY A 1 154 ? 38.514 -1.928 -59.145 1.00 87.31 154 GLY A O 1
ATOM 1228 N N . ALA A 1 155 ? 36.592 -2.728 -58.305 1.00 85.75 155 ALA A N 1
ATOM 1229 C CA . ALA A 1 155 ? 36.260 -3.540 -59.474 1.00 85.75 155 ALA A CA 1
ATOM 1230 C C . ALA A 1 155 ? 35.923 -2.664 -60.690 1.00 85.75 155 ALA A C 1
ATOM 1232 O O . ALA A 1 155 ? 36.449 -2.908 -61.775 1.00 85.75 155 ALA A O 1
ATOM 1233 N N . ASP A 1 156 ? 35.135 -1.607 -60.505 1.00 86.50 156 ASP A N 1
ATOM 1234 C CA . ASP A 1 156 ? 34.781 -0.647 -61.552 1.00 86.50 156 ASP A CA 1
ATOM 1235 C C . ASP A 1 156 ? 36.016 0.094 -62.076 1.00 86.50 156 ASP A C 1
ATOM 1237 O O . ASP A 1 156 ? 36.175 0.258 -63.286 1.00 86.50 156 ASP A O 1
ATOM 1241 N N . ALA A 1 157 ? 36.961 0.456 -61.203 1.00 83.69 157 ALA A N 1
ATOM 1242 C CA . ALA A 1 157 ? 38.241 1.030 -61.615 1.00 83.69 157 ALA A CA 1
ATOM 1243 C C . ALA A 1 157 ? 39.087 0.048 -62.449 1.00 83.69 157 ALA A C 1
ATOM 1245 O O . ALA A 1 157 ? 39.756 0.456 -63.404 1.00 83.69 157 ALA A O 1
ATOM 1246 N N . LEU A 1 158 ? 39.057 -1.250 -62.125 1.00 81.06 158 LEU A N 1
ATOM 1247 C CA . LEU A 1 158 ? 39.718 -2.285 -62.926 1.00 81.06 158 LEU A CA 1
ATOM 1248 C C . LEU A 1 158 ? 39.035 -2.468 -64.286 1.00 81.06 158 LEU A C 1
ATOM 1250 O O . LEU A 1 158 ? 39.731 -2.558 -65.297 1.00 81.06 158 LEU A O 1
ATOM 1254 N N . TYR A 1 159 ? 37.701 -2.459 -64.334 1.00 80.25 159 TYR A N 1
ATOM 1255 C CA . TYR A 1 159 ? 36.950 -2.504 -65.590 1.00 80.25 159 TYR A CA 1
ATOM 1256 C C . TYR A 1 159 ? 37.219 -1.278 -66.462 1.00 80.25 159 TYR A C 1
ATOM 1258 O O . TYR A 1 159 ? 37.503 -1.436 -67.647 1.00 80.25 159 TYR A O 1
ATOM 1266 N N . ALA A 1 160 ? 37.229 -0.075 -65.883 1.00 79.00 160 ALA A N 1
ATOM 1267 C CA . 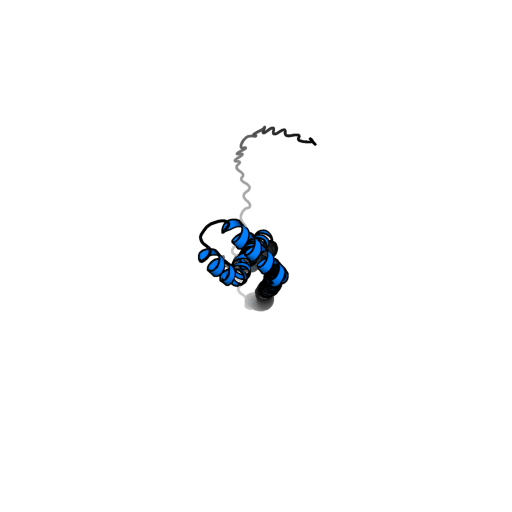ALA A 1 160 ? 37.594 1.152 -66.588 1.00 79.00 160 ALA A CA 1
ATOM 1268 C C . ALA A 1 160 ? 39.014 1.064 -67.173 1.00 79.00 160 ALA A C 1
ATOM 1270 O O . ALA A 1 160 ? 39.251 1.458 -68.312 1.00 79.00 160 ALA A O 1
ATOM 1271 N N . LYS A 1 161 ? 39.959 0.475 -66.431 1.00 80.44 161 LYS A N 1
ATOM 1272 C CA . LYS A 1 161 ? 41.335 0.273 -66.901 1.00 80.44 161 LYS A CA 1
ATOM 1273 C C . LYS A 1 161 ? 41.436 -0.743 -68.044 1.00 80.44 161 LYS A C 1
ATOM 1275 O O . LYS A 1 161 ? 42.232 -0.535 -68.955 1.00 80.44 161 LYS A O 1
ATOM 1280 N N . ILE A 1 162 ? 40.645 -1.817 -68.017 1.00 79.50 162 ILE A N 1
ATOM 1281 C CA . ILE A 1 162 ? 40.585 -2.817 -69.097 1.00 79.50 162 ILE A CA 1
ATOM 1282 C C . ILE A 1 162 ? 39.916 -2.232 -70.347 1.00 79.50 162 ILE A C 1
ATOM 1284 O O . ILE A 1 162 ? 40.414 -2.452 -71.446 1.00 79.50 162 ILE A O 1
ATOM 1288 N N . LEU A 1 163 ? 38.847 -1.444 -70.191 1.00 74.25 163 LEU A N 1
ATOM 1289 C CA . LEU A 1 163 ? 38.191 -0.732 -71.295 1.00 74.25 163 LEU A CA 1
ATOM 1290 C C . LEU A 1 163 ? 39.154 0.229 -72.006 1.00 74.25 163 LEU A C 1
ATOM 1292 O O . LEU A 1 163 ? 39.192 0.263 -73.230 1.00 74.25 163 LEU A O 1
ATOM 1296 N N . VAL A 1 164 ? 39.993 0.946 -71.253 1.00 72.75 164 VAL A N 1
ATOM 1297 C CA . VAL A 1 164 ? 41.034 1.820 -71.823 1.00 72.75 164 VAL A CA 1
ATOM 1298 C C . VAL A 1 164 ? 42.177 1.017 -72.466 1.00 72.75 164 VAL A C 1
ATOM 1300 O O . VAL A 1 164 ? 42.715 1.432 -73.488 1.00 72.75 164 VAL A O 1
ATOM 1303 N N . ALA A 1 165 ? 42.557 -0.134 -71.901 1.00 66.94 165 ALA A N 1
ATOM 1304 C CA . ALA A 1 165 ? 43.661 -0.959 -72.405 1.00 66.94 165 ALA A CA 1
ATOM 1305 C C . ALA A 1 165 ? 43.303 -1.806 -73.641 1.00 66.94 165 ALA A C 1
ATOM 1307 O O . ALA A 1 165 ? 44.193 -2.134 -74.423 1.00 66.94 165 ALA A O 1
ATOM 1308 N N . ASN A 1 166 ? 42.025 -2.149 -73.823 1.00 63.62 166 ASN A N 1
ATOM 1309 C CA . ASN A 1 166 ? 41.550 -2.971 -74.940 1.00 63.62 166 ASN A CA 1
ATOM 1310 C C . ASN A 1 166 ? 41.161 -2.167 -76.189 1.00 63.62 166 ASN A C 1
ATOM 1312 O O . ASN A 1 166 ? 40.753 -2.776 -77.171 1.00 63.62 166 ASN A O 1
ATOM 1316 N N . GLY A 1 167 ? 4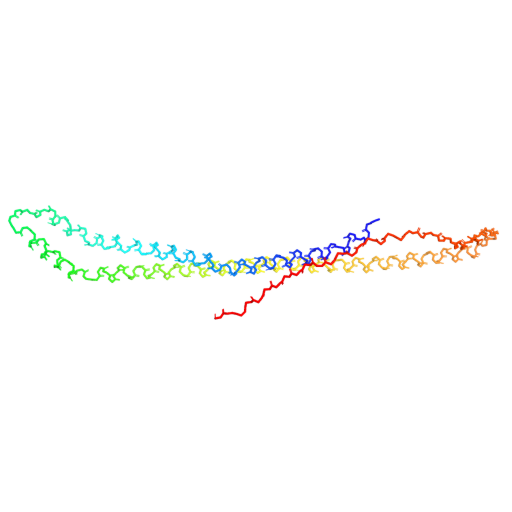1.348 -0.844 -76.179 1.00 58.88 167 GLY A N 1
ATOM 1317 C CA . GLY A 1 167 ? 41.328 -0.022 -77.385 1.00 58.88 167 GLY A CA 1
ATOM 1318 C C . GLY A 1 167 ? 39.998 -0.031 -78.131 1.00 58.88 167 GLY A C 1
ATOM 1319 O O . GLY A 1 167 ? 39.923 -0.572 -79.227 1.00 58.88 167 GLY A O 1
ATOM 1320 N N . ASP A 1 168 ? 38.998 0.662 -77.594 1.00 47.12 168 ASP A N 1
ATOM 1321 C CA . ASP A 1 168 ? 38.006 1.305 -78.452 1.00 47.12 168 ASP A CA 1
ATOM 1322 C C . ASP A 1 168 ? 38.417 2.769 -78.636 1.00 47.12 168 ASP A C 1
ATOM 1324 O O . ASP A 1 168 ? 38.210 3.617 -77.764 1.00 47.12 168 ASP A O 1
ATOM 1328 N N . GLU A 1 169 ? 38.960 3.087 -79.814 1.00 52.00 169 GLU A N 1
ATOM 1329 C CA . GLU A 1 169 ? 38.667 4.377 -80.435 1.00 52.00 169 GLU A CA 1
ATOM 1330 C C . GLU A 1 169 ? 37.166 4.410 -80.771 1.00 52.00 169 GLU A C 1
ATOM 1332 O O . GLU A 1 169 ? 36.751 4.256 -81.917 1.00 52.00 169 GLU A O 1
ATOM 1337 N N . ALA A 1 170 ? 36.324 4.612 -79.759 1.00 43.88 170 ALA A N 1
ATOM 1338 C CA . ALA A 1 170 ? 35.002 5.172 -79.972 1.00 43.88 170 ALA A CA 1
ATOM 1339 C C . ALA A 1 170 ? 35.164 6.692 -79.944 1.00 43.88 170 ALA A C 1
ATOM 1341 O O . ALA A 1 170 ? 35.244 7.323 -78.888 1.00 43.88 170 ALA A O 1
ATOM 1342 N N . ALA A 1 171 ? 35.285 7.251 -81.147 1.00 44.31 171 ALA A N 1
ATOM 1343 C CA . ALA A 1 171 ? 35.216 8.674 -81.417 1.00 44.31 171 ALA A CA 1
ATOM 1344 C C . ALA A 1 171 ? 34.061 9.341 -80.650 1.00 44.31 171 ALA A C 1
ATOM 1346 O O . ALA A 1 171 ? 32.990 8.764 -80.457 1.00 44.31 171 ALA A O 1
ATOM 1347 N N . GLY A 1 172 ? 34.322 10.569 -80.209 1.00 49.09 172 GLY A N 1
ATOM 1348 C CA . GLY A 1 172 ? 33.489 11.305 -79.274 1.00 49.09 172 GLY A CA 1
ATOM 1349 C C . GLY A 1 172 ? 32.033 11.498 -79.690 1.00 49.09 172 GLY A C 1
ATOM 1350 O O . GLY A 1 172 ? 31.698 11.685 -80.857 1.00 49.09 172 GLY A O 1
ATOM 1351 N N . ALA A 1 173 ? 31.189 11.574 -78.668 1.00 39.91 173 ALA A N 1
ATOM 1352 C CA . ALA A 1 173 ? 29.995 12.395 -78.690 1.00 39.91 173 ALA A CA 1
ATOM 1353 C C . ALA A 1 173 ? 30.170 13.469 -77.614 1.00 39.91 173 ALA A C 1
ATOM 1355 O O . ALA A 1 173 ? 30.073 13.223 -76.413 1.00 39.91 173 ALA A O 1
ATOM 1356 N N . ASP A 1 174 ? 30.532 14.640 -78.119 1.00 44.09 174 ASP A N 1
ATOM 1357 C CA . ASP A 1 174 ? 30.379 15.951 -77.517 1.00 44.09 174 ASP A CA 1
ATOM 1358 C C . ASP A 1 174 ? 29.040 16.083 -76.773 1.00 44.09 174 ASP A C 1
ATOM 1360 O O . ASP A 1 174 ? 27.971 15.881 -77.347 1.00 44.09 174 ASP A O 1
ATOM 1364 N N . CYS A 1 175 ? 29.126 16.449 -75.496 1.00 39.16 175 CYS A N 1
ATOM 1365 C CA . CYS A 1 175 ? 28.022 17.007 -74.726 1.00 39.16 175 CYS A CA 1
ATOM 1366 C C . CYS A 1 175 ? 28.534 18.235 -73.964 1.00 39.16 175 CYS A C 1
ATOM 1368 O O . CYS A 1 175 ? 28.433 18.311 -72.739 1.00 39.16 175 CYS A O 1
ATOM 1370 N N . THR A 1 176 ? 29.119 19.197 -74.675 1.00 45.94 176 THR A N 1
ATOM 1371 C CA . THR A 1 176 ? 29.099 20.583 -74.209 1.00 45.94 176 THR A CA 1
ATOM 1372 C C . THR A 1 176 ? 27.936 21.307 -74.866 1.00 45.94 176 THR A C 1
ATOM 1374 O O . THR A 1 176 ? 28.026 21.677 -76.027 1.00 45.94 176 THR A O 1
ATOM 1377 N N . ASP A 1 177 ? 26.853 21.575 -74.126 1.00 34.06 177 ASP A N 1
ATOM 1378 C CA . ASP A 1 177 ? 26.068 22.771 -74.434 1.00 34.06 177 ASP A CA 1
ATOM 1379 C C . ASP A 1 177 ? 25.294 23.351 -73.236 1.00 34.06 177 ASP A C 1
ATOM 1381 O O . ASP A 1 177 ? 24.449 22.708 -72.617 1.00 34.06 177 ASP A O 1
ATOM 1385 N N . LYS A 1 178 ? 25.607 24.631 -72.998 1.00 41.03 178 LYS A N 1
ATOM 1386 C CA . LYS A 1 178 ? 24.814 25.724 -72.411 1.00 41.03 178 LYS A CA 1
ATOM 1387 C C . LYS A 1 178 ? 24.352 25.671 -70.949 1.00 41.03 178 LYS A C 1
ATOM 1389 O O . LYS A 1 178 ? 23.241 25.281 -70.604 1.00 41.03 178 LYS A O 1
ATOM 1394 N N . GLN A 1 179 ? 25.131 26.396 -70.140 1.00 41.66 179 GLN A N 1
ATOM 1395 C CA . GLN A 1 179 ? 24.582 27.461 -69.294 1.00 41.66 179 GLN A CA 1
ATOM 1396 C C . GLN A 1 179 ? 23.565 28.300 -70.089 1.00 41.66 179 GLN A C 1
ATOM 1398 O O . GLN A 1 179 ? 23.931 28.976 -71.052 1.00 41.66 179 GLN A O 1
ATOM 1403 N N . HIS A 1 180 ? 22.308 28.307 -69.647 1.00 35.75 180 HIS A N 1
ATOM 1404 C CA . HIS A 1 180 ? 21.379 29.388 -69.951 1.00 35.75 180 HIS A CA 1
ATOM 1405 C C . HIS A 1 180 ? 21.009 30.100 -68.651 1.00 35.75 180 HIS A C 1
ATOM 1407 O O . HIS A 1 180 ? 20.346 29.557 -67.771 1.00 35.75 180 HIS A O 1
ATOM 1413 N N . VAL A 1 181 ? 21.514 31.327 -68.546 1.00 41.88 181 VAL A N 1
ATOM 1414 C CA . VAL A 1 181 ? 21.002 32.388 -67.685 1.00 41.88 181 VAL A CA 1
ATOM 1415 C C . VAL A 1 181 ? 19.655 32.822 -68.262 1.00 41.88 181 VAL A C 1
ATOM 1417 O O . VAL A 1 181 ? 19.589 33.208 -69.425 1.00 41.88 181 VAL A O 1
ATOM 1420 N N . GLY A 1 182 ? 18.601 32.784 -67.451 1.00 35.34 182 GLY A N 1
ATOM 1421 C CA . GLY A 1 182 ? 17.286 33.316 -67.801 1.00 35.34 182 GLY A CA 1
ATOM 1422 C C . GLY A 1 182 ? 16.386 33.330 -66.573 1.00 35.34 182 GLY A C 1
ATOM 1423 O O . GLY A 1 182 ? 15.855 32.298 -66.180 1.00 35.34 182 GLY A O 1
ATOM 1424 N N . GLY A 1 183 ? 16.293 34.492 -65.927 1.00 37.06 183 GLY A N 1
ATOM 1425 C CA . GLY A 1 183 ? 15.442 34.720 -64.767 1.00 37.06 183 GLY A CA 1
ATOM 1426 C C . GLY A 1 183 ? 13.964 34.918 -65.118 1.00 37.06 183 GLY A C 1
ATOM 1427 O O . GLY A 1 183 ? 13.618 35.259 -66.243 1.00 37.06 183 GLY A O 1
ATOM 1428 N N . ASN A 1 184 ? 13.125 34.726 -64.104 1.00 36.16 184 ASN A N 1
ATOM 1429 C CA . ASN A 1 184 ? 11.892 35.462 -63.802 1.00 36.16 184 ASN A CA 1
ATOM 1430 C C . ASN A 1 184 ? 11.604 35.136 -62.325 1.00 36.16 184 ASN A C 1
ATOM 1432 O O . ASN A 1 184 ? 11.530 33.967 -61.962 1.00 36.16 184 ASN A O 1
ATOM 1436 N N . VAL A 1 185 ? 11.784 36.077 -61.395 1.00 47.28 185 VAL A N 1
ATOM 1437 C CA . VAL A 1 185 ? 10.758 37.040 -60.957 1.00 47.28 185 VAL A CA 1
ATOM 1438 C C . VAL A 1 185 ? 9.430 36.329 -60.704 1.00 47.28 185 VAL A C 1
ATOM 1440 O O . VAL A 1 185 ? 8.652 36.141 -61.630 1.00 47.28 185 VAL A O 1
ATOM 1443 N N . ASP A 1 186 ? 9.171 35.983 -59.442 1.00 39.06 186 ASP A N 1
ATOM 1444 C CA . ASP A 1 186 ? 7.917 36.431 -58.847 1.00 39.06 186 ASP A CA 1
ATOM 1445 C C . ASP A 1 186 ? 8.102 36.731 -57.357 1.00 39.06 186 ASP A C 1
ATOM 1447 O O . ASP A 1 186 ? 8.599 35.927 -56.565 1.00 39.06 186 ASP A O 1
ATOM 1451 N N . GLU A 1 187 ? 7.777 37.971 -57.032 1.00 47.25 187 GLU A N 1
ATOM 1452 C CA . GLU A 1 187 ? 8.027 38.671 -55.787 1.00 47.25 187 GLU A CA 1
ATOM 1453 C C . GLU A 1 187 ? 6.686 38.761 -55.052 1.00 47.25 187 GLU A C 1
ATOM 1455 O O . GLU A 1 187 ? 6.060 39.813 -55.027 1.00 47.25 187 GLU A O 1
ATOM 1460 N N . ASN A 1 188 ? 6.219 37.664 -54.449 1.00 43.78 188 ASN A N 1
ATOM 1461 C CA . ASN A 1 188 ? 5.072 37.730 -53.539 1.00 43.78 188 ASN A CA 1
ATOM 1462 C C . ASN A 1 188 ? 5.547 38.058 -52.122 1.00 43.78 188 ASN A C 1
ATOM 1464 O O . ASN A 1 188 ? 5.823 37.191 -51.292 1.00 43.78 188 ASN A O 1
ATOM 1468 N N . LYS A 1 189 ? 5.663 39.368 -51.884 1.00 44.03 189 LYS A N 1
ATOM 1469 C CA . LYS A 1 189 ? 5.653 39.990 -50.561 1.00 44.03 189 LYS A CA 1
ATOM 1470 C C . LYS A 1 189 ? 4.227 39.966 -50.013 1.00 44.03 189 LYS A C 1
ATOM 1472 O O . LYS A 1 189 ? 3.433 40.846 -50.334 1.00 44.03 189 LYS A O 1
ATOM 1477 N N . ASP A 1 190 ? 3.940 39.020 -49.128 1.00 45.25 190 ASP A N 1
ATOM 1478 C CA . ASP A 1 190 ? 2.799 39.135 -48.222 1.00 45.25 190 ASP A CA 1
ATOM 1479 C C . ASP A 1 190 ? 3.189 39.967 -46.990 1.00 45.25 190 ASP A C 1
ATOM 1481 O O . ASP A 1 190 ? 3.947 39.546 -46.119 1.00 45.25 190 ASP A O 1
ATOM 1485 N N . VAL A 1 191 ? 2.726 41.217 -47.055 1.00 54.22 191 VAL A N 1
ATOM 1486 C CA . VAL A 1 191 ? 2.136 42.105 -46.036 1.00 54.22 191 VAL A CA 1
ATOM 1487 C C . VAL A 1 191 ? 2.586 41.974 -44.560 1.00 54.22 191 VAL A C 1
ATOM 1489 O O . VAL A 1 191 ? 2.502 40.904 -43.961 1.00 54.22 191 VAL A O 1
ATOM 1492 N N . PRO A 1 192 ? 2.933 43.106 -43.905 1.00 50.28 192 PRO A N 1
ATOM 1493 C CA . PRO A 1 192 ? 3.190 43.169 -42.471 1.00 50.28 192 PRO A CA 1
ATOM 1494 C C . PRO A 1 192 ? 1.876 43.163 -41.677 1.00 50.28 192 PRO A C 1
ATOM 1496 O O . PRO A 1 192 ? 0.962 43.927 -41.988 1.00 50.28 192 PRO A O 1
ATOM 1499 N N . MET A 1 193 ? 1.803 42.388 -40.594 1.00 49.09 193 MET A N 1
ATOM 1500 C CA . MET A 1 193 ? 0.862 42.682 -39.512 1.00 49.09 193 MET A CA 1
ATOM 1501 C C . MET A 1 193 ? 1.621 43.128 -38.269 1.00 49.09 193 MET A C 1
ATOM 1503 O O . MET A 1 193 ? 2.405 42.384 -37.684 1.00 49.09 193 MET A O 1
ATOM 1507 N N . ALA A 1 194 ? 1.374 44.386 -37.921 1.00 52.00 194 ALA A N 1
ATOM 1508 C CA . ALA A 1 194 ? 1.652 44.961 -36.625 1.00 52.00 194 ALA A CA 1
ATOM 1509 C C . ALA A 1 194 ? 0.611 44.500 -35.587 1.00 52.00 194 ALA A C 1
ATOM 1511 O O . ALA A 1 194 ? -0.499 44.100 -35.936 1.00 52.00 194 ALA A O 1
ATOM 1512 N N . ASP A 1 195 ? 1.012 44.662 -34.327 1.00 48.09 195 ASP A N 1
ATOM 1513 C CA . ASP A 1 195 ? 0.198 44.833 -33.122 1.00 48.09 195 ASP A CA 1
ATOM 1514 C C . ASP A 1 195 ? -0.616 43.644 -32.591 1.00 48.09 195 ASP A C 1
ATOM 1516 O O . ASP A 1 195 ? -1.794 43.471 -32.889 1.00 48.09 195 ASP A O 1
ATOM 1520 N N . VAL A 1 196 ? -0.033 42.954 -31.602 1.00 50.66 196 VAL A N 1
ATOM 1521 C CA . VAL A 1 196 ? -0.777 42.634 -30.374 1.00 50.66 196 VAL A CA 1
ATOM 1522 C C . VAL A 1 196 ? 0.033 43.110 -29.175 1.00 50.66 196 VAL A C 1
ATOM 1524 O O . VAL A 1 196 ? 1.055 42.540 -28.799 1.00 50.66 196 VAL A O 1
ATOM 1527 N N . LYS A 1 197 ? -0.465 44.204 -28.606 1.00 51.00 197 LYS A N 1
ATOM 1528 C CA . LYS A 1 197 ? -0.184 44.699 -27.268 1.00 51.00 197 LYS A CA 1
ATOM 1529 C C . LYS A 1 197 ? -0.816 43.733 -26.261 1.00 51.00 197 LYS A C 1
ATOM 1531 O O . LYS A 1 197 ? -1.984 43.379 -26.408 1.00 51.00 197 LYS A O 1
ATOM 1536 N N . GLY A 1 198 ? -0.047 43.325 -25.265 1.00 45.84 198 GLY A N 1
ATOM 1537 C CA . GLY A 1 198 ? -0.503 42.554 -24.117 1.00 45.84 198 GLY A CA 1
ATOM 1538 C C . GLY A 1 198 ? 0.348 42.955 -22.929 1.00 45.84 198 GLY A C 1
ATOM 1539 O O . GLY A 1 198 ? 1.364 42.322 -22.659 1.00 45.84 198 GLY A O 1
ATOM 1540 N N . ASP A 1 199 ? -0.033 44.081 -22.332 1.00 50.50 199 ASP A N 1
ATOM 1541 C CA . ASP A 1 199 ? 0.306 44.435 -20.961 1.00 50.50 199 ASP A CA 1
ATOM 1542 C C . ASP A 1 199 ? -0.177 43.297 -20.044 1.00 50.50 199 ASP A C 1
ATOM 1544 O O . ASP A 1 199 ? -1.263 42.776 -20.280 1.00 50.50 199 ASP A O 1
ATOM 1548 N N . ASP A 1 200 ? 0.624 42.905 -19.054 1.00 57.38 200 ASP A N 1
ATOM 1549 C CA . ASP A 1 200 ? 0.135 42.557 -17.714 1.00 57.38 200 ASP A CA 1
ATOM 1550 C C . ASP A 1 200 ? 1.333 42.519 -16.751 1.00 57.38 200 ASP A C 1
ATOM 1552 O O . ASP A 1 200 ? 2.140 41.585 -16.704 1.00 57.38 200 ASP A O 1
ATOM 1556 N N . GLU A 1 201 ? 1.457 43.631 -16.029 1.00 56.16 201 GLU A N 1
ATOM 1557 C CA . GLU A 1 201 ? 2.037 43.706 -14.696 1.00 56.16 201 GLU A CA 1
ATOM 1558 C C . GLU A 1 201 ? 1.209 42.824 -13.753 1.00 56.16 201 GLU A C 1
ATOM 1560 O O . GLU A 1 201 ? -0.001 42.988 -13.718 1.00 56.16 201 GLU A O 1
ATOM 1565 N N . GLU A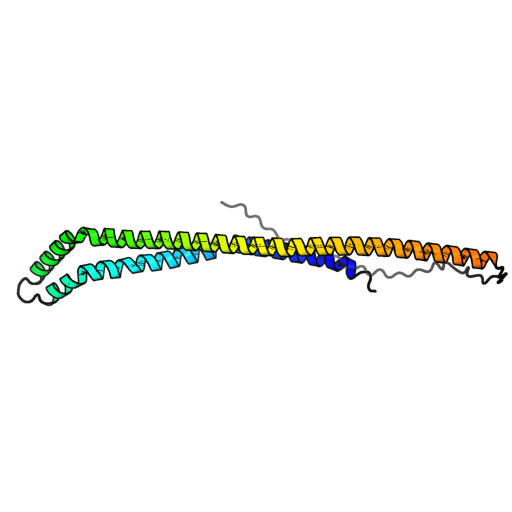 1 202 ? 1.840 41.984 -12.931 1.00 57.78 202 GLU A N 1
ATOM 1566 C CA . GLU A 1 202 ? 1.387 41.750 -11.551 1.00 57.78 202 GLU A CA 1
ATOM 1567 C C . GLU A 1 202 ? 2.618 41.448 -10.678 1.00 57.78 202 GLU A C 1
ATOM 1569 O O . GLU A 1 202 ? 3.034 40.305 -10.497 1.00 57.78 202 GLU A O 1
ATOM 1574 N N . ASP A 1 203 ? 3.216 42.520 -10.154 1.00 52.69 203 ASP A N 1
ATOM 1575 C CA . ASP A 1 203 ? 3.659 42.553 -8.760 1.00 52.69 203 ASP A CA 1
ATOM 1576 C C . ASP A 1 203 ? 2.412 42.885 -7.928 1.00 52.69 203 ASP A C 1
ATOM 1578 O O . ASP A 1 203 ? 1.822 43.945 -8.148 1.00 52.69 203 ASP A O 1
ATOM 1582 N N . SER A 1 204 ? 2.015 42.026 -6.984 1.00 58.53 204 SER A N 1
ATOM 1583 C CA . SER A 1 204 ? 1.299 42.409 -5.752 1.00 58.53 204 SER A CA 1
ATOM 1584 C C . SER A 1 204 ? 1.212 41.238 -4.759 1.00 58.53 204 SER A C 1
ATOM 1586 O O . SER A 1 204 ? 0.610 40.208 -5.056 1.00 58.53 204 SER A O 1
ATOM 1588 N N . ASP A 1 205 ? 1.779 41.509 -3.578 1.00 54.38 205 ASP A N 1
ATOM 1589 C CA . ASP A 1 205 ? 1.635 40.899 -2.238 1.00 54.38 205 ASP A CA 1
ATOM 1590 C C . ASP A 1 205 ? 2.225 39.510 -1.908 1.00 54.38 205 ASP A C 1
ATOM 1592 O O . ASP A 1 205 ? 1.645 38.452 -2.246 1.00 54.38 205 ASP A O 1
#

Secondary structure (DSSP, 8-state):
-TTTHHHHHHHHHHHHHHHHHHHHHHHHS-HHHHHHHHHHHHHHHHTTHHHHHHHHHHHHHHHHHT--STTHHHHHHHHHHHHHHHTTHHHHHHHHHHHHHHHHHHHHHHHHHHHHHHHHHHHHHHHHHHHHHHHHHHHHHHHHHHHHHHHHHHHHHHHHHHHHHTT--------------------------------------

Radius of gyration: 42.59 Å; chains: 1; bounding box: 82×53×121 Å

pLDDT: mean 78.64, std 18.41, range [34.06, 96.62]

Sequence (205 aa):
MEGRDVLNQPAVSVTAFSELVQGYEQALQDFTNIKNIVLENQRAAYRLMQPIIARTMGPLYQECAREQGNRSFKRIKTKVHQHVASHASMYTTAANQVQSRIKEMLEDLKTSQAKRSKRILDDVKGRYSELVKAKKISKSLNSTLGRLRELLDGADALYAKILVANGDEAAGADCTDKQHVGGNVDENKDVPMADVKGDDEEDSD

Foldseek 3Di:
DPPVVLVVVLVVLVVVLVVLVVVVVVVLVPVVVVVVLLVVLLVVLVVQLVVLVCVLCVVLVVVLVPQDDDPSVVVNVVSVVVSCVVVVCSNVVSVVSSVVSSVVSVVVSVVVSVVSVVVSVVVSVVSVVVSVVVVVVSVVVVVVVVVVVVVVVVVVVVVVVVVVVVDDPPDDDDDDDDDDDDDDDDDPDDDDDDDDDDDDDDDDD